Protein AF-0000000080614448 (afdb_homodimer)

Radius of gyration: 22.52 Å; Cα contacts (8 Å, |Δi|>4): 735; chains: 2; bounding box: 39×68×47 Å

pLDDT: mean 95.64, std 5.63, range [61.31, 98.88]

Nearest PDB structures (foldseek):
  5fa9-assembly1_A  TM=9.321E-01  e=2.909E-17  Treponema denticola ATCC 35405
  3hch-assembly1_A  TM=9.828E-01  e=5.503E-16  Neisseria meningitidis serogroup A
  3hch-assembly2_B  TM=9.865E-01  e=4.617E-15  Neisseria meningitidis serogroup A
  7e43-assembly2_A  TM=9.633E-01  e=3.377E-15  Helicobacter pylori 26695
  3e0o-assembly2_A  TM=9.496E-01  e=1.923E-15  Bacillus subtilis

Sequence (304 aa):
MTTKKFGMEDVGITKIGGDNNPKNISQSDWKKVLPNEVYRVARESGTESPHTGGFDDHFEKGRYVCLCCGSELFNSDAKFWAGCGWPAFSESVGKDANIIRIQDRSHGMNRTEVRCKTCDAHLGHVFNDGPKEKTGERYCINSVCMAFEKKDMTTKKFGMEDVGITKIGGDNNPKNISQSDWKKVLPNEVYRVARESGTESPHTGGFDDHFEKGRYVCLCCGSELFNSDAKFWAGCGWPAFSESVGKDANIIRIQDRSHGMNRTEVRCKTCDAHLGHVFNDGPKEKTGERYCINSVCMAFEKKD

Solvent-accessible surface area (backbone atoms only — not comparable to full-atom values): 16111 Å² total; per-residue (Å²): 127,67,41,72,73,39,35,73,87,60,26,24,45,81,70,47,82,78,86,68,51,52,76,72,58,47,69,70,58,48,55,74,56,35,57,69,68,36,34,43,23,21,73,64,63,46,76,69,64,68,68,22,33,37,41,41,86,56,82,63,58,31,36,34,20,33,22,56,71,54,50,62,40,32,43,41,87,32,48,52,90,72,83,46,27,42,27,27,24,39,50,45,42,75,79,43,68,39,43,40,80,39,87,33,57,62,92,64,35,88,44,36,33,32,23,35,57,68,57,60,33,34,36,40,35,48,44,79,77,27,54,70,94,61,73,19,25,26,36,40,32,39,33,63,34,32,16,46,44,80,51,135,124,68,42,73,72,40,36,74,89,61,28,24,45,81,71,47,80,77,86,69,50,51,77,73,61,48,73,70,59,49,53,73,56,32,56,70,67,36,33,42,23,22,74,64,63,49,77,70,64,68,67,24,33,38,41,42,88,56,84,64,58,31,35,33,19,31,21,55,72,53,51,64,41,33,45,42,87,32,48,52,92,72,84,46,29,42,25,25,24,39,50,47,40,75,80,44,68,40,44,40,79,39,87,33,57,64,92,63,34,88,42,36,32,32,24,32,57,68,58,62,32,33,37,39,35,47,43,80,78,26,55,69,94,62,75,20,24,26,35,39,31,38,33,64,35,32,15,46,44,80,51,136

Secondary structure (DSSP, 8-state):
-PPP---GGG-GGGGS-S---GGG--HHHHHHHS-HHHIIIIIH---PPTT--TTTT---SEEEEETTT--EEEEGGGEE---SSS-EES--TTTTTSEEEEEE-GGG--EEEEEETTT--EEEEEES-S-TTTTS-EEEE-GGGEEEEE--/-PPP---GGG-GGGGS-S---GGG--HHHHHHHS-HHHIIIIIH---PPTT--TTTT---SEEEEETTT--EEEEGGGEE---SSS-EES--TTTTTSEEEEEE-GGG--EEEEEETTT--EEEEEES-S-TTTTS-EEEE-GGGEEEEE--

InterPro domains:
  IPR002579 Peptide methionine sulphoxide reductase MrsB domain [PF01641] (35-149)
  IPR002579 Peptide methionine sulphoxide reductase MrsB domain [PS51790] (27-151)
  IPR002579 Peptide methionine sulphoxide reductase MrsB domain [TIGR00357] (26-149)
  IPR011057 Mss4-like superfamily [SSF51316] (24-152)
  IPR028427 Peptide methionine sulfoxide reductase MsrB [PTHR10173] (22-151)

Foldseek 3Di:
DADDQAAPVQQQLVVQDDDSQLQPDDLVSSCVRADPVLSCCFVVVDADDFLRYPCLPPQAFFFKAFSHRGHTWAGSVQWDHPVRRFTKGNATPPRQPQKDWDFDCPPVDTFIWIAGNRNRTTFATKDQCDDPVGNSIIGGGGNSRIHTDHDD/DADDAAAPVQQQLVVQDDPSQLQPDDLVSSCVRADPVLSCCFVVVDADDFLRYPCLPPQAFFFKAFSHRGHTWAGSVQWDHPVRRFTKGNATPPRQPQKDWDFDCPPVDTFIWIAGNRNRTTFATKDQCDDPVGNSIIDGGGNSRIHTDHDD

Organism: Caenorhabditis remanei (NCBI:txid31234)

Structure (mmCIF, N/CA/C/O backbone):
data_AF-0000000080614448-model_v1
#
loop_
_entity.id
_entity.type
_entity.pdbx_description
1 polymer 'Peptide-methionine (R)-S-oxide reductase'
#
loop_
_atom_site.group_PDB
_atom_site.id
_atom_site.type_symbol
_atom_site.label_atom_id
_atom_site.label_alt_id
_atom_site.label_comp_id
_atom_site.label_asym_id
_atom_site.label_entity_id
_atom_site.label_seq_id
_atom_site.pdbx_PDB_ins_code
_atom_site.Cartn_x
_atom_site.Cartn_y
_atom_site.Cartn_z
_atom_site.occupancy
_atom_site.B_iso_or_equiv
_atom_site.auth_seq_id
_atom_site.auth_comp_id
_atom_site.auth_asym_id
_atom_site.auth_atom_id
_atom_site.pdbx_PDB_model_num
ATOM 1 N N . MET A 1 1 ? -5.668 -2.297 -20.734 1 61.31 1 MET A N 1
ATOM 2 C CA . MET A 1 1 ? -5.488 -3.613 -21.344 1 61.31 1 MET A CA 1
ATOM 3 C C . MET A 1 1 ? -5.289 -4.684 -20.281 1 61.31 1 MET A C 1
ATOM 5 O O . MET A 1 1 ? -4.551 -4.477 -19.312 1 61.31 1 MET A O 1
ATOM 9 N N . THR A 1 2 ? -6.098 -5.773 -20.297 1 83.12 2 THR A N 1
ATOM 10 C CA . THR A 1 2 ? -6.059 -6.895 -19.375 1 83.12 2 THR A CA 1
ATOM 11 C C . THR A 1 2 ? -4.801 -7.73 -19.578 1 83.12 2 THR A C 1
ATOM 13 O O . THR A 1 2 ? -4.363 -7.926 -20.719 1 83.12 2 THR A O 1
ATOM 16 N N . THR A 1 3 ? -4.148 -8.078 -18.516 1 88.94 3 THR A N 1
ATOM 17 C CA . THR A 1 3 ? -2.941 -8.883 -18.609 1 88.94 3 THR A CA 1
ATOM 18 C C . THR A 1 3 ? -3.275 -10.305 -19.062 1 88.94 3 THR A C 1
ATOM 20 O O . THR A 1 3 ? -4.434 -10.727 -18.984 1 88.94 3 THR A O 1
ATOM 23 N N . LYS A 1 4 ? -2.303 -11.031 -19.5 1 89.75 4 LYS A N 1
ATOM 24 C CA . LYS A 1 4 ? -2.428 -12.391 -20.016 1 89.75 4 LYS A CA 1
ATOM 25 C C . LYS A 1 4 ? -2.91 -13.344 -18.922 1 89.75 4 LYS A C 1
ATOM 27 O O . LYS A 1 4 ? -2.477 -13.25 -17.781 1 89.75 4 LYS A O 1
ATOM 32 N N . LYS A 1 5 ? -3.84 -14.211 -19.312 1 96.94 5 LYS A N 1
ATOM 33 C CA . LYS A 1 5 ? -4.184 -15.359 -18.484 1 96.94 5 LYS A CA 1
ATOM 34 C C . LYS A 1 5 ? -3.217 -16.516 -18.734 1 96.94 5 LYS A C 1
ATOM 36 O O . LYS A 1 5 ? -3.361 -17.266 -19.703 1 96.94 5 LYS A O 1
ATOM 41 N N . PHE A 1 6 ? -2.295 -16.656 -17.875 1 98.12 6 PHE A N 1
ATOM 42 C CA . PHE A 1 6 ? -1.248 -17.656 -18.047 1 98.12 6 PHE A CA 1
ATOM 43 C C . PHE A 1 6 ? -1.789 -19.062 -17.812 1 98.12 6 PHE A C 1
ATOM 45 O O . PHE A 1 6 ? -2.641 -19.266 -16.938 1 98.12 6 PHE A O 1
ATOM 52 N N . GLY A 1 7 ? -1.292 -19.969 -18.625 1 97.94 7 GLY A N 1
ATOM 53 C CA . GLY A 1 7 ? -1.569 -21.391 -18.438 1 97.94 7 GLY A CA 1
ATOM 54 C C . GLY A 1 7 ? -0.364 -22.172 -17.953 1 97.94 7 GLY A C 1
ATOM 55 O O . GLY A 1 7 ? 0.685 -21.594 -17.656 1 97.94 7 GLY A O 1
ATOM 56 N N . MET A 1 8 ? -0.578 -23.453 -17.906 1 97.56 8 MET A N 1
ATOM 57 C CA . MET A 1 8 ? 0.462 -24.328 -17.359 1 97.56 8 MET A CA 1
ATOM 58 C C . MET A 1 8 ? 1.73 -24.25 -18.203 1 97.56 8 MET A C 1
ATOM 60 O O . MET A 1 8 ? 2.838 -24.391 -17.688 1 97.56 8 MET A O 1
ATOM 64 N N . GLU A 1 9 ? 1.65 -23.953 -19.422 1 97.06 9 GLU A N 1
ATOM 65 C CA . GLU A 1 9 ? 2.785 -23.859 -20.344 1 97.06 9 GLU A CA 1
ATOM 66 C C . GLU A 1 9 ? 3.643 -22.641 -20.047 1 97.06 9 GLU A C 1
ATOM 68 O O . GLU A 1 9 ? 4.785 -22.547 -20.484 1 97.06 9 GLU A O 1
ATOM 73 N N . ASP A 1 10 ? 3.096 -21.703 -19.281 1 98 10 ASP A N 1
ATOM 74 C CA . ASP A 1 10 ? 3.783 -20.453 -18.984 1 98 10 ASP A CA 1
ATOM 75 C C . ASP A 1 10 ? 4.57 -20.547 -17.672 1 98 10 ASP A C 1
ATOM 77 O O . ASP A 1 10 ? 5.285 -19.609 -17.312 1 98 10 ASP A O 1
ATOM 81 N N . VAL A 1 11 ? 4.539 -21.641 -16.984 1 97.88 11 VAL A N 1
ATOM 82 C CA . VAL A 1 11 ? 5.223 -21.797 -15.703 1 97.88 11 VAL A CA 1
ATOM 83 C C . VAL A 1 11 ? 6.73 -21.656 -15.906 1 97.88 11 VAL A C 1
ATOM 85 O O . VAL A 1 11 ? 7.32 -22.391 -16.703 1 97.88 11 VAL A O 1
ATOM 88 N N . GLY A 1 12 ? 7.355 -20.812 -15.148 1 97.62 12 GLY A N 1
ATOM 89 C CA . GLY A 1 12 ? 8.711 -20.328 -15.406 1 97.62 12 GLY A CA 1
ATOM 90 C C . GLY A 1 12 ? 9.758 -21.406 -15.219 1 97.62 12 GLY A C 1
ATOM 91 O O . GLY A 1 12 ? 10.656 -21.562 -16.047 1 97.62 12 GLY A O 1
ATOM 92 N N . ILE A 1 13 ? 9.625 -22.188 -14.203 1 97.19 13 ILE A N 1
ATOM 93 C CA . ILE A 1 13 ? 10.68 -23.109 -13.82 1 97.19 13 ILE A CA 1
ATOM 94 C C . ILE A 1 13 ? 10.859 -24.172 -14.906 1 97.19 13 ILE A C 1
ATOM 96 O O . ILE A 1 13 ? 11.945 -24.734 -15.07 1 97.19 13 ILE A O 1
ATOM 100 N N . THR A 1 14 ? 9.805 -24.469 -15.648 1 95.19 14 THR A N 1
ATOM 101 C CA . THR A 1 14 ? 9.867 -25.469 -16.703 1 95.19 14 THR A CA 1
ATOM 102 C C . THR A 1 14 ? 10.742 -25 -17.859 1 95.19 14 THR A C 1
ATOM 104 O O . THR A 1 14 ? 11.148 -25.797 -18.703 1 95.19 14 THR A O 1
ATOM 107 N N . LYS A 1 15 ? 11.07 -23.766 -17.859 1 95.31 15 LYS A N 1
ATOM 108 C CA . LYS A 1 15 ? 11.859 -23.188 -18.938 1 95.31 15 LYS A CA 1
ATOM 109 C C . LYS A 1 15 ? 13.32 -23.031 -18.531 1 95.31 15 LYS A C 1
ATOM 111 O O . LYS A 1 15 ? 14.148 -22.578 -19.328 1 95.31 15 LYS A O 1
ATOM 116 N N . ILE A 1 16 ? 13.461 -23.328 -17.234 1 92.06 16 ILE A N 1
ATOM 117 C CA . ILE A 1 16 ? 14.828 -23.234 -16.734 1 92.06 16 ILE A CA 1
ATOM 118 C C . ILE A 1 16 ? 15.516 -24.594 -16.875 1 92.06 16 ILE A C 1
ATOM 120 O O . ILE A 1 16 ? 14.961 -25.625 -16.484 1 92.06 16 ILE A O 1
ATOM 124 N N . GLY A 1 17 ? 16.562 -24.828 -17.594 1 80.62 17 GLY A N 1
ATOM 125 C CA . GLY A 1 17 ? 17.312 -26.062 -17.781 1 80.62 17 GLY A CA 1
ATOM 126 C C . GLY A 1 17 ? 18.016 -26.516 -16.516 1 80.62 17 GLY A C 1
ATOM 127 O O . GLY A 1 17 ? 18.297 -25.719 -15.625 1 80.62 17 GLY A O 1
ATOM 128 N N . GLY A 1 18 ? 18.25 -27.812 -16.266 1 73.75 18 GLY A N 1
ATOM 129 C CA . GLY A 1 18 ? 19.016 -28.391 -15.172 1 73.75 18 GLY A CA 1
ATOM 130 C C . GLY A 1 18 ? 18.172 -28.75 -13.969 1 73.75 18 GLY A C 1
ATOM 131 O O . GLY A 1 18 ? 17 -29.094 -14.109 1 73.75 18 GLY A O 1
ATOM 132 N N . ASP A 1 19 ? 18.938 -28.688 -12.711 1 65.56 19 ASP A N 1
ATOM 133 C CA . ASP A 1 19 ? 18.25 -28.938 -11.445 1 65.56 19 ASP A CA 1
ATOM 134 C C . ASP A 1 19 ? 17.25 -27.828 -11.125 1 65.56 19 ASP A C 1
ATOM 136 O O . ASP A 1 19 ? 17.625 -26.656 -11.047 1 65.56 19 ASP A O 1
ATOM 140 N N . ASN A 1 20 ? 16.031 -28.172 -11.172 1 80.69 20 ASN A N 1
ATOM 141 C CA . ASN A 1 20 ? 14.93 -27.203 -11.102 1 80.69 20 ASN A CA 1
ATOM 142 C C . ASN A 1 20 ? 14.367 -27.078 -9.688 1 80.69 20 ASN A C 1
ATOM 144 O O . ASN A 1 20 ? 13.156 -27.062 -9.5 1 80.69 20 ASN A O 1
ATOM 148 N N . ASN A 1 21 ? 15.289 -27.172 -8.742 1 90.75 21 ASN A N 1
ATOM 149 C CA . ASN A 1 21 ? 14.828 -26.844 -7.395 1 90.75 21 ASN A CA 1
ATOM 150 C C . ASN A 1 21 ? 14.555 -25.344 -7.254 1 90.75 21 ASN A C 1
ATOM 152 O O . ASN A 1 21 ? 15.477 -24.531 -7.305 1 90.75 21 ASN A O 1
ATOM 156 N N . PRO A 1 22 ? 13.328 -25.031 -7.082 1 93.69 22 PRO A N 1
ATOM 157 C CA . PRO A 1 22 ? 12.961 -23.625 -7.066 1 93.69 22 PRO A CA 1
ATOM 158 C C . PRO A 1 22 ? 13.766 -22.812 -6.043 1 93.69 22 PRO A C 1
ATOM 160 O O . PRO A 1 22 ? 14.031 -21.625 -6.258 1 93.69 22 PRO A O 1
ATOM 163 N N . LYS A 1 23 ? 14.203 -23.375 -4.988 1 89.75 23 LYS A N 1
ATOM 164 C CA . LYS A 1 23 ? 14.93 -22.688 -3.922 1 89.75 23 LYS A CA 1
ATOM 165 C C . LYS A 1 23 ? 16.328 -22.297 -4.379 1 89.75 23 LYS A C 1
ATOM 167 O O . LYS A 1 23 ? 16.969 -21.438 -3.773 1 89.75 23 LYS A O 1
ATOM 172 N N . ASN A 1 24 ? 16.781 -22.953 -5.449 1 91.94 24 ASN A N 1
ATOM 173 C CA . ASN A 1 24 ? 18.156 -22.734 -5.887 1 91.94 24 ASN A CA 1
ATOM 174 C C . ASN A 1 24 ? 18.219 -21.875 -7.145 1 91.94 24 ASN A C 1
ATOM 176 O O . ASN A 1 24 ? 19.297 -21.578 -7.648 1 91.94 24 ASN A O 1
ATOM 180 N N . ILE A 1 25 ? 17.109 -21.562 -7.66 1 95.75 25 ILE A N 1
ATOM 181 C CA . ILE A 1 25 ? 17.094 -20.766 -8.883 1 95.75 25 ILE A CA 1
ATOM 182 C C . ILE A 1 25 ? 17.469 -19.312 -8.562 1 95.75 25 ILE A C 1
ATOM 184 O O . ILE A 1 25 ? 16.906 -18.719 -7.641 1 95.75 25 ILE A O 1
ATOM 188 N N . SER A 1 26 ? 18.438 -18.781 -9.289 1 94.69 26 SER A N 1
ATOM 189 C CA . SER A 1 26 ? 18.875 -17.422 -9.047 1 94.69 26 SER A CA 1
ATOM 190 C C . SER A 1 26 ? 17.875 -16.406 -9.594 1 94.69 26 SER A C 1
ATOM 192 O O . SER A 1 26 ? 17.109 -16.719 -10.508 1 94.69 26 SER A O 1
ATOM 194 N N . GLN A 1 27 ? 17.922 -15.164 -9.055 1 96.31 27 GLN A N 1
ATOM 195 C CA . GLN A 1 27 ? 17.078 -14.094 -9.57 1 96.31 27 GLN A CA 1
ATOM 196 C C . GLN A 1 27 ? 17.359 -13.828 -11.047 1 96.31 27 GLN A C 1
ATOM 198 O O . GLN A 1 27 ? 16.438 -13.531 -11.82 1 96.31 27 GLN A O 1
ATOM 203 N N . SER A 1 28 ? 18.625 -13.984 -11.383 1 95.88 28 SER A N 1
ATOM 204 C CA . SER A 1 28 ? 19.016 -13.789 -12.781 1 95.88 28 SER A CA 1
ATOM 205 C C . SER A 1 28 ? 18.344 -14.82 -13.68 1 95.88 28 SER A C 1
ATOM 207 O O . SER A 1 28 ? 17.906 -14.5 -14.797 1 95.88 28 SER A O 1
ATOM 209 N N . ASP A 1 29 ? 18.234 -16.047 -13.266 1 96.12 29 ASP A N 1
ATOM 210 C CA . ASP A 1 29 ? 17.609 -17.094 -14.055 1 96.12 29 ASP A CA 1
ATOM 211 C C . ASP A 1 29 ? 16.094 -16.875 -14.148 1 96.12 29 ASP A C 1
ATOM 213 O O . ASP A 1 29 ? 15.5 -17.062 -15.211 1 96.12 29 ASP A O 1
ATOM 217 N N . TRP A 1 30 ? 15.484 -16.453 -13.055 1 97.31 30 TRP A N 1
ATOM 218 C CA . TRP A 1 30 ? 14.062 -16.109 -13.094 1 97.31 30 TRP A CA 1
ATOM 219 C C . TRP A 1 30 ? 13.805 -14.984 -14.102 1 97.31 30 TRP A C 1
ATOM 221 O O . TRP A 1 30 ? 12.836 -15.047 -14.867 1 97.31 30 TRP A O 1
ATOM 231 N N . LYS A 1 31 ? 14.656 -14.008 -14.078 1 97.44 31 LYS A N 1
ATOM 232 C CA . LYS A 1 31 ? 14.492 -12.844 -14.953 1 97.44 31 LYS A CA 1
ATOM 233 C C . LYS A 1 31 ? 14.531 -13.25 -16.422 1 97.44 31 LYS A C 1
ATOM 235 O O . LYS A 1 31 ? 13.852 -12.648 -17.25 1 97.44 31 LYS A O 1
ATOM 240 N N . LYS A 1 32 ? 15.234 -14.32 -16.781 1 96.44 32 LYS A N 1
ATOM 241 C CA . LYS A 1 32 ? 15.383 -14.781 -18.156 1 96.44 32 LYS A CA 1
ATOM 242 C C . LYS A 1 32 ? 14.094 -15.445 -18.656 1 96.44 32 LYS A C 1
ATOM 244 O O . LYS A 1 32 ? 13.781 -15.398 -19.844 1 96.44 32 LYS A O 1
ATOM 249 N N . VAL A 1 33 ? 13.352 -16.016 -17.75 1 97.25 33 VAL A N 1
ATOM 250 C CA . VAL A 1 33 ? 12.297 -16.906 -18.234 1 97.25 33 VAL A CA 1
ATOM 251 C C . VAL A 1 33 ? 10.93 -16.297 -17.953 1 97.25 33 VAL A C 1
ATOM 253 O O . VAL A 1 33 ? 9.922 -16.703 -18.531 1 97.25 33 VAL A O 1
ATOM 256 N N . LEU A 1 34 ? 10.859 -15.336 -17.078 1 98 34 LEU A N 1
ATOM 257 C CA . LEU A 1 34 ? 9.586 -14.703 -16.734 1 98 34 LEU A CA 1
ATOM 258 C C . LEU A 1 34 ? 9.391 -13.43 -17.562 1 98 34 LEU A C 1
ATOM 260 O O . LEU A 1 34 ? 10.336 -12.68 -17.797 1 98 34 LEU A O 1
ATOM 264 N N . PRO A 1 35 ? 8.148 -13.203 -18.016 1 97.62 35 PRO A N 1
ATOM 265 C CA . PRO A 1 35 ? 7.895 -11.867 -18.562 1 97.62 35 PRO A CA 1
ATOM 266 C C . PRO A 1 35 ? 8.258 -10.75 -17.594 1 97.62 35 PRO A C 1
ATOM 268 O O . PRO A 1 35 ? 8.172 -10.938 -16.375 1 97.62 35 PRO A O 1
ATOM 271 N N . ASN A 1 36 ? 8.578 -9.578 -18.062 1 97.44 36 ASN A N 1
ATOM 272 C CA . ASN A 1 36 ? 9.07 -8.469 -17.25 1 97.44 36 ASN A CA 1
ATOM 273 C C . ASN A 1 36 ? 8.094 -8.117 -16.125 1 97.44 36 ASN A C 1
ATOM 275 O O . ASN A 1 36 ? 8.508 -7.934 -14.977 1 97.44 36 ASN A O 1
ATOM 279 N N . GLU A 1 37 ? 6.848 -8.062 -16.422 1 97.25 37 GLU A N 1
AT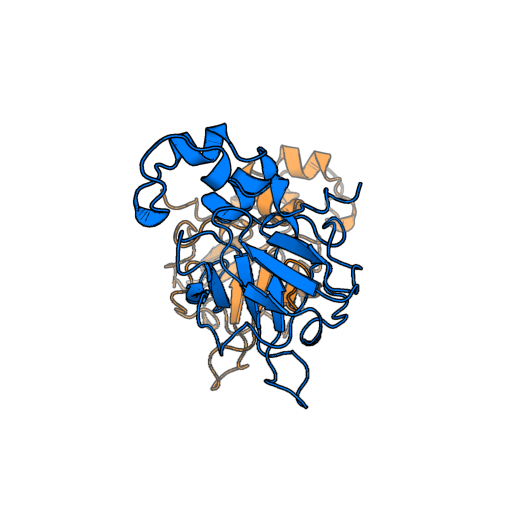OM 280 C CA . GLU A 1 37 ? 5.852 -7.691 -15.422 1 97.25 37 GLU A CA 1
ATOM 281 C C . GLU A 1 37 ? 5.742 -8.75 -14.328 1 97.25 37 GLU A C 1
ATOM 283 O O . GLU A 1 37 ? 5.594 -8.422 -13.148 1 97.25 37 GLU A O 1
ATOM 288 N N . VAL A 1 38 ? 5.809 -9.953 -14.758 1 98.25 38 VAL A N 1
ATOM 289 C CA . VAL A 1 38 ? 5.762 -11.055 -13.805 1 98.25 38 VAL A CA 1
ATOM 290 C C . VAL A 1 38 ? 6.969 -10.984 -12.875 1 98.25 38 VAL A C 1
ATOM 292 O O . VAL A 1 38 ? 6.828 -11.102 -11.656 1 98.25 38 VAL A O 1
ATOM 295 N N . TYR A 1 39 ? 8.164 -10.766 -13.516 1 98.62 39 TYR A N 1
ATOM 296 C CA . TYR A 1 39 ? 9.367 -10.656 -12.695 1 98.62 39 TYR A CA 1
ATOM 297 C C . TYR A 1 39 ? 9.242 -9.523 -11.688 1 98.62 39 TYR A C 1
ATOM 299 O O . TYR A 1 39 ? 9.531 -9.703 -10.5 1 98.62 39 TYR A O 1
ATOM 307 N N . ARG A 1 40 ? 8.781 -8.391 -12.055 1 98.25 40 ARG A N 1
ATOM 308 C CA . ARG A 1 40 ? 8.609 -7.234 -11.188 1 98.25 40 ARG A CA 1
ATOM 309 C C . ARG A 1 40 ? 7.676 -7.547 -10.023 1 98.25 40 ARG A C 1
ATOM 311 O O . ARG A 1 40 ? 7.969 -7.203 -8.875 1 98.25 40 ARG A O 1
ATOM 318 N N . VAL A 1 41 ? 6.637 -8.203 -10.289 1 98.25 41 VAL A N 1
ATOM 319 C CA . VAL A 1 41 ? 5.621 -8.438 -9.273 1 98.25 41 VAL A CA 1
ATOM 320 C C . VAL A 1 41 ? 6.023 -9.625 -8.398 1 98.25 41 VAL A C 1
ATOM 322 O O . VAL A 1 41 ? 6.152 -9.5 -7.184 1 98.25 41 VAL A O 1
ATOM 325 N N . ALA A 1 42 ? 6.363 -10.75 -8.938 1 98.75 42 ALA A N 1
ATOM 326 C CA . ALA A 1 42 ? 6.566 -12 -8.211 1 98.75 42 ALA A CA 1
ATOM 327 C C . ALA A 1 42 ? 7.93 -12.016 -7.523 1 98.75 42 ALA A C 1
ATOM 329 O O . ALA A 1 42 ? 8.086 -12.609 -6.453 1 98.75 42 ALA A O 1
ATOM 330 N N . ARG A 1 43 ? 8.922 -11.375 -8.18 1 98.56 43 ARG A N 1
ATOM 331 C CA . ARG A 1 43 ? 10.281 -11.531 -7.684 1 98.56 43 ARG A CA 1
ATOM 332 C C . ARG A 1 43 ? 10.758 -10.266 -6.973 1 98.56 43 ARG A C 1
ATOM 334 O O . ARG A 1 43 ? 11.656 -10.32 -6.129 1 98.56 43 ARG A O 1
ATOM 341 N N . GLU A 1 44 ? 10.094 -9.109 -7.273 1 97.5 44 GLU A N 1
ATOM 342 C CA . GLU A 1 44 ? 10.508 -7.852 -6.656 1 97.5 44 GLU A CA 1
ATOM 343 C C . GLU A 1 44 ? 9.398 -7.266 -5.789 1 97.5 44 GLU A C 1
ATOM 345 O O . GLU A 1 44 ? 9.477 -6.105 -5.375 1 97.5 44 GLU A O 1
ATOM 350 N N . SER A 1 45 ? 8.352 -8.023 -5.566 1 96.5 45 SER A N 1
ATOM 351 C CA . SER A 1 45 ? 7.262 -7.684 -4.656 1 96.5 45 SER A CA 1
ATOM 352 C C . SER A 1 45 ? 6.508 -6.449 -5.141 1 96.5 45 SER A C 1
ATOM 354 O O . SER A 1 45 ? 6.164 -5.574 -4.344 1 96.5 45 SER A O 1
ATOM 356 N N . GLY A 1 46 ? 6.305 -6.383 -6.449 1 95.12 46 GLY A N 1
ATOM 357 C CA . GLY A 1 46 ? 5.453 -5.355 -7.02 1 95.12 46 GLY A CA 1
ATOM 358 C C . GLY A 1 46 ? 3.973 -5.65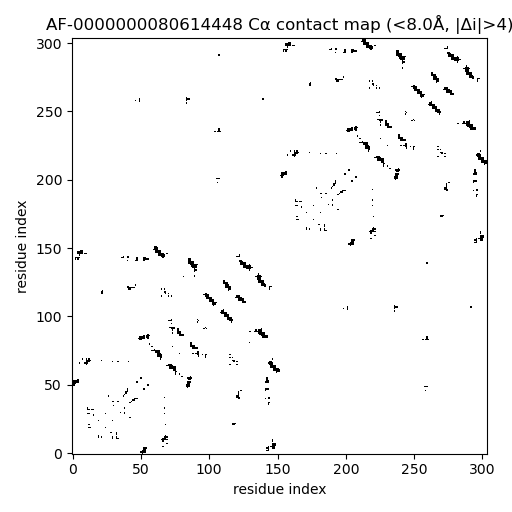6 -6.871 1 95.12 46 GLY A C 1
ATOM 359 O O . GLY A 1 46 ? 3.594 -6.605 -6.18 1 95.12 46 GLY A O 1
ATOM 360 N N . THR A 1 47 ? 3.178 -4.785 -7.352 1 94.88 47 THR A N 1
ATOM 361 C CA . THR A 1 47 ? 1.728 -4.93 -7.387 1 94.88 47 THR A CA 1
ATOM 362 C C . THR A 1 47 ? 1.19 -4.648 -8.789 1 94.88 47 THR A C 1
ATOM 364 O O . THR A 1 47 ? 1.533 -3.631 -9.398 1 94.88 47 THR A O 1
ATOM 367 N N . GLU A 1 48 ? 0.463 -5.621 -9.258 1 95.31 48 GLU A N 1
ATOM 368 C CA . GLU A 1 48 ? -0.263 -5.422 -10.508 1 95.31 48 GLU A CA 1
ATOM 369 C C . GLU A 1 48 ? -1.307 -4.316 -10.367 1 95.31 48 GLU A C 1
ATOM 371 O O . GLU A 1 48 ? -1.946 -4.188 -9.328 1 95.31 48 GLU A O 1
ATOM 376 N N . SER A 1 49 ? -1.477 -3.508 -11.539 1 93.19 49 SER A N 1
ATOM 377 C CA . SER A 1 49 ? -2.516 -2.486 -11.5 1 93.19 49 SER A CA 1
ATOM 378 C C . SER A 1 49 ? -3.895 -3.105 -11.297 1 93.19 49 SER A C 1
ATOM 380 O O . SER A 1 49 ? -4.211 -4.137 -11.891 1 93.19 49 SER A O 1
ATOM 382 N N . PRO A 1 50 ? -4.715 -2.406 -10.5 1 94.19 50 PRO A N 1
ATOM 383 C CA . PRO A 1 50 ? -6.055 -2.955 -10.266 1 94.19 50 PRO A CA 1
ATOM 384 C C . PRO A 1 50 ? -6.887 -3.035 -11.547 1 94.19 50 PRO A C 1
ATOM 386 O O . PRO A 1 50 ? -6.77 -2.174 -12.422 1 94.19 50 PRO A O 1
ATOM 389 N N . HIS A 1 51 ? -7.672 -4.133 -11.664 1 95.06 51 HIS A N 1
ATOM 390 C CA . HIS A 1 51 ? -8.672 -4.344 -12.711 1 95.06 51 HIS A CA 1
ATOM 391 C C . HIS A 1 51 ? -8.008 -4.652 -14.047 1 95.06 51 HIS A C 1
ATOM 393 O O . HIS A 1 51 ? -8.664 -4.637 -15.094 1 95.06 51 HIS A O 1
ATOM 399 N N . THR A 1 52 ? -6.652 -4.934 -13.992 1 95.38 52 THR A N 1
ATOM 400 C CA . THR A 1 52 ? -5.953 -5.227 -15.234 1 95.38 52 THR A CA 1
ATOM 401 C C . THR A 1 52 ? -5.59 -6.707 -15.32 1 95.38 52 THR A C 1
ATOM 403 O O . THR A 1 52 ? -5.23 -7.207 -16.391 1 95.38 52 THR A O 1
ATOM 406 N N . GLY A 1 53 ? -5.695 -7.375 -14.273 1 96.5 53 GLY A N 1
ATOM 407 C CA . GLY A 1 53 ? -5.27 -8.766 -14.219 1 96.5 53 GLY A CA 1
ATOM 408 C C . GLY A 1 53 ? -6.184 -9.695 -14.992 1 96.5 53 GLY A C 1
ATOM 409 O O . GLY A 1 53 ? -7.406 -9.547 -14.961 1 96.5 53 GLY A O 1
ATOM 410 N N . GLY A 1 54 ? -5.574 -10.617 -15.602 1 96.75 54 GLY A N 1
ATOM 411 C CA . GLY A 1 54 ? -6.32 -11.562 -16.422 1 96.75 54 GLY A CA 1
ATOM 412 C C . GLY A 1 54 ? -7.293 -12.406 -15.625 1 96.75 54 GLY A C 1
ATOM 413 O O . GLY A 1 54 ? -8.305 -12.867 -16.156 1 96.75 54 GLY A O 1
ATOM 414 N N . PHE A 1 55 ? -7.023 -12.602 -14.367 1 98.19 55 PHE A N 1
ATOM 415 C CA . PHE A 1 55 ? -7.855 -13.516 -13.586 1 98.19 55 PHE A CA 1
ATOM 416 C C . PHE A 1 55 ? -8.805 -12.742 -12.68 1 98.19 55 PHE A C 1
ATOM 418 O O . PHE A 1 55 ? -9.516 -13.328 -11.867 1 98.19 55 PHE A O 1
ATOM 425 N N . ASP A 1 56 ? -8.852 -11.43 -12.805 1 96.06 56 ASP A N 1
ATOM 426 C CA . ASP A 1 56 ? -9.742 -10.633 -11.969 1 96.06 56 ASP A CA 1
ATOM 427 C C . ASP A 1 56 ? -11.195 -11.055 -12.148 1 96.06 56 ASP A C 1
ATOM 429 O O . ASP A 1 56 ? -11.883 -11.367 -11.172 1 96.06 56 ASP A O 1
ATOM 433 N N . ASP A 1 57 ? -11.633 -11.211 -13.352 1 94.88 57 ASP A N 1
ATOM 434 C CA . ASP A 1 57 ? -13.008 -11.609 -13.656 1 94.88 57 ASP A CA 1
ATOM 435 C C . ASP A 1 57 ? -13.047 -13 -14.297 1 94.88 57 ASP A C 1
ATOM 437 O O . ASP A 1 57 ? -13.75 -13.211 -15.281 1 94.88 57 ASP A O 1
ATOM 441 N N . HIS A 1 58 ? -12.328 -13.883 -13.859 1 97.38 58 HIS A N 1
ATOM 442 C CA . HIS A 1 58 ? -12.227 -15.25 -14.344 1 97.38 58 HIS A CA 1
ATOM 443 C C . HIS A 1 58 ? -12.727 -16.25 -13.305 1 97.38 58 HIS A C 1
ATOM 445 O O . HIS A 1 58 ? -12.117 -16.406 -12.242 1 97.38 58 HIS A O 1
ATOM 451 N N . PHE A 1 59 ? -13.875 -17 -13.648 1 97.38 59 PHE A N 1
ATOM 452 C CA . PHE A 1 59 ? -14.477 -17.859 -12.641 1 97.38 59 PHE A CA 1
ATOM 453 C C . PHE A 1 59 ? -14.695 -19.266 -13.195 1 97.38 59 PHE A C 1
ATOM 455 O O . PHE A 1 59 ? -15.625 -19.969 -12.781 1 97.38 59 PHE A O 1
ATOM 462 N N . GLU A 1 60 ? -13.883 -19.656 -14.117 1 97.44 60 GLU A N 1
ATOM 463 C CA . GLU A 1 60 ? -13.93 -21.031 -14.617 1 97.44 60 GLU A CA 1
ATOM 464 C C . GLU A 1 60 ? -13.469 -22.016 -13.547 1 97.44 60 GLU A C 1
ATOM 466 O O . GLU A 1 60 ? -12.688 -21.672 -12.664 1 97.44 60 GLU A O 1
ATOM 471 N N . LYS A 1 61 ? -13.969 -23.25 -13.703 1 98.12 61 LYS A N 1
ATOM 472 C CA . LYS A 1 61 ? -13.594 -24.312 -12.773 1 98.12 61 LYS A CA 1
ATOM 473 C C . LYS A 1 61 ? -12.156 -24.781 -13.023 1 98.12 61 LYS A C 1
ATOM 475 O O . LYS A 1 61 ? -11.781 -25.062 -14.156 1 98.12 61 LYS A O 1
ATOM 480 N N . GLY A 1 62 ? -11.344 -24.766 -11.977 1 98.5 62 GLY A N 1
ATOM 481 C CA . GLY A 1 62 ? -9.961 -25.203 -12.094 1 98.5 62 GLY A CA 1
ATOM 482 C C . GLY A 1 62 ? -9.109 -24.828 -10.891 1 98.5 62 GLY A C 1
ATOM 483 O O . GLY A 1 62 ? -9.625 -24.703 -9.781 1 98.5 62 GLY A O 1
ATOM 484 N N . ARG A 1 63 ? -7.797 -24.844 -11.133 1 98.38 63 ARG A N 1
ATOM 485 C CA . ARG A 1 63 ? -6.832 -24.547 -10.078 1 98.38 63 ARG A CA 1
ATOM 486 C C . ARG A 1 63 ? -5.883 -23.438 -10.5 1 98.38 63 ARG A C 1
ATOM 488 O O . ARG A 1 63 ? -5.543 -23.312 -11.68 1 98.38 63 ARG A O 1
ATOM 495 N N . TYR A 1 64 ? -5.504 -22.656 -9.555 1 98.88 64 TYR A N 1
ATOM 496 C CA . TYR A 1 64 ? -4.469 -21.641 -9.742 1 98.88 64 TYR A CA 1
ATOM 497 C C . TYR A 1 64 ? -3.146 -22.094 -9.141 1 98.88 64 TYR A C 1
ATOM 499 O O . TYR A 1 64 ? -3.096 -22.516 -7.98 1 98.88 64 TYR A O 1
ATOM 507 N N . VAL A 1 65 ? -2.104 -22 -9.945 1 98.88 65 VAL A N 1
ATOM 508 C CA . VAL A 1 65 ? -0.788 -22.438 -9.492 1 98.88 65 VAL A CA 1
ATOM 509 C C . VAL A 1 65 ? 0.2 -21.281 -9.578 1 98.88 65 VAL A C 1
ATOM 511 O O . VAL A 1 65 ? -0.053 -20.297 -10.266 1 98.88 65 VAL A O 1
ATOM 514 N N . CYS A 1 66 ? 1.268 -21.375 -8.812 1 98.81 66 CYS A N 1
ATOM 515 C CA . CYS A 1 66 ? 2.33 -20.375 -8.875 1 98.81 66 CYS A CA 1
ATOM 516 C C . CYS A 1 66 ? 2.939 -20.312 -10.273 1 98.81 66 CYS A C 1
ATOM 518 O O . CYS A 1 66 ? 3.41 -21.328 -10.797 1 98.81 66 CYS A O 1
ATOM 520 N N . LEU A 1 67 ? 2.988 -19.141 -10.82 1 98.75 67 LEU A N 1
ATOM 521 C CA . LEU A 1 67 ? 3.498 -19.016 -12.18 1 98.75 67 LEU A CA 1
ATOM 522 C C . LEU A 1 67 ? 4.992 -19.312 -12.227 1 98.75 67 LEU A C 1
ATOM 524 O O . LEU A 1 67 ? 5.512 -19.734 -13.266 1 98.75 67 LEU A O 1
ATOM 528 N N . CYS A 1 68 ? 5.645 -19.125 -11.109 1 98.44 68 CYS A N 1
ATOM 529 C CA . CYS A 1 68 ? 7.086 -19.359 -11.086 1 98.44 68 CYS A CA 1
ATOM 530 C C . CYS A 1 68 ? 7.41 -20.844 -11.008 1 98.44 68 CYS A C 1
ATOM 532 O O . CYS A 1 68 ? 8.188 -21.344 -11.812 1 98.44 68 CYS A O 1
ATOM 534 N N . CYS A 1 69 ? 6.723 -21.594 -10.109 1 98.12 69 CYS A N 1
ATOM 535 C CA . CYS A 1 69 ? 7.238 -22.922 -9.844 1 98.12 69 CYS A CA 1
ATOM 536 C C . CYS A 1 69 ? 6.148 -23.969 -10.016 1 98.12 69 CYS A C 1
ATOM 538 O O . CYS A 1 69 ? 6.418 -25.172 -9.953 1 98.12 69 CYS A O 1
ATOM 540 N N . GLY A 1 70 ? 4.945 -23.578 -10.133 1 98.06 70 GLY A N 1
ATOM 541 C CA . GLY A 1 70 ? 3.889 -24.531 -10.453 1 98.06 70 GLY A CA 1
ATOM 542 C C . GLY A 1 70 ? 3.184 -25.062 -9.219 1 98.06 70 GLY A C 1
ATOM 543 O O . GLY A 1 70 ? 2.23 -25.844 -9.336 1 98.06 70 GLY A O 1
ATOM 544 N N . SER A 1 71 ? 3.494 -24.625 -8.047 1 98.44 71 SER A N 1
ATOM 545 C CA . SER A 1 71 ? 2.838 -25.094 -6.828 1 98.44 71 SER A CA 1
ATOM 546 C C . SER A 1 71 ? 1.365 -24.703 -6.809 1 98.44 71 SER A C 1
ATOM 548 O O . SER A 1 71 ? 1.012 -23.578 -7.188 1 98.44 71 SER A O 1
ATOM 550 N N . GLU A 1 72 ? 0.517 -25.594 -6.277 1 98.69 72 GLU A N 1
ATOM 551 C CA . GLU A 1 72 ? -0.906 -25.297 -6.16 1 98.69 72 GLU A CA 1
ATOM 552 C C . GLU A 1 72 ? -1.158 -24.234 -5.082 1 98.69 72 GLU A C 1
ATOM 554 O O . GLU A 1 72 ? -0.678 -24.375 -3.955 1 98.69 72 GLU A O 1
ATOM 559 N N . LEU A 1 73 ? -1.916 -23.234 -5.484 1 98.88 73 LEU A N 1
ATOM 560 C CA . LEU A 1 73 ? -2.139 -22.141 -4.547 1 98.88 73 LEU A CA 1
ATOM 561 C C . LEU A 1 73 ? -3.607 -22.047 -4.145 1 98.88 73 LEU A C 1
ATOM 563 O O . LEU A 1 73 ? -3.93 -22.031 -2.955 1 98.88 73 LEU A O 1
ATOM 567 N N . PHE A 1 74 ? -4.477 -22.016 -5.168 1 98.81 74 PHE A N 1
ATOM 568 C CA . PHE A 1 74 ? -5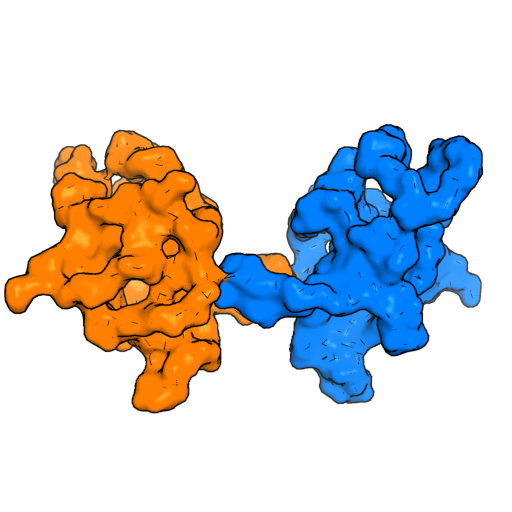.898 -21.812 -4.914 1 98.81 74 PHE A CA 1
ATOM 569 C C . PHE A 1 74 ? -6.742 -22.719 -5.812 1 98.81 74 PHE A C 1
ATOM 571 O O . PHE A 1 74 ? -6.305 -23.094 -6.902 1 98.81 74 PHE A O 1
ATOM 578 N N . ASN A 1 75 ? -7.887 -23.016 -5.32 1 98.56 75 ASN A N 1
ATOM 579 C CA . ASN A 1 75 ? -8.938 -23.641 -6.109 1 98.56 75 ASN A CA 1
ATOM 580 C C . ASN A 1 75 ? -10 -22.641 -6.531 1 98.56 75 ASN A C 1
ATOM 582 O O . ASN A 1 75 ? -10.352 -21.734 -5.766 1 98.56 75 ASN A O 1
ATOM 586 N N . SER A 1 76 ? -10.609 -22.844 -7.746 1 98.38 76 SER A N 1
ATOM 587 C CA . SER A 1 76 ? -11.625 -21.938 -8.258 1 98.38 76 SER A CA 1
ATOM 588 C C . SER A 1 76 ? -12.828 -21.859 -7.316 1 98.38 76 SER A C 1
ATOM 590 O O . SER A 1 76 ? -13.508 -20.828 -7.258 1 98.38 76 SER A O 1
ATOM 592 N N . ASP A 1 77 ? -13.047 -22.844 -6.512 1 97.69 77 ASP A N 1
ATOM 593 C CA . ASP A 1 77 ? -14.164 -22.859 -5.578 1 97.69 77 ASP A CA 1
ATOM 594 C C . ASP A 1 77 ? -13.984 -21.812 -4.48 1 97.69 77 ASP A C 1
ATOM 596 O O . ASP A 1 77 ? -14.961 -21.406 -3.84 1 97.69 77 ASP A O 1
ATOM 600 N N . ALA A 1 78 ? -12.773 -21.438 -4.254 1 98.38 78 ALA A N 1
ATOM 601 C CA . ALA A 1 78 ? -12.477 -20.484 -3.195 1 98.38 78 ALA A CA 1
ATOM 602 C C . ALA A 1 78 ? -12.547 -19.047 -3.721 1 98.38 78 ALA A C 1
ATOM 604 O O . ALA A 1 78 ? -12.508 -18.094 -2.941 1 98.38 78 ALA A O 1
ATOM 605 N N . LYS A 1 79 ? -12.617 -18.875 -5.051 1 98.56 79 LYS A N 1
ATOM 606 C CA . LYS A 1 79 ? -12.602 -17.547 -5.641 1 98.56 79 LYS A CA 1
ATOM 607 C C . LYS A 1 79 ? -13.961 -16.859 -5.504 1 98.56 79 LYS A C 1
ATOM 609 O O . LYS A 1 79 ? -15 -17.5 -5.656 1 98.56 79 LYS A O 1
ATOM 614 N N . PHE A 1 80 ? -13.969 -15.641 -5.211 1 98.06 80 PHE A N 1
ATOM 615 C CA . PHE A 1 80 ? -15.188 -14.844 -5.141 1 98.06 80 PHE A CA 1
ATOM 616 C C . PHE A 1 80 ? -14.938 -13.43 -5.648 1 98.06 80 PHE A C 1
ATOM 618 O O . PHE A 1 80 ? -13.789 -13.008 -5.797 1 98.06 80 PHE A O 1
ATOM 625 N N . TRP A 1 81 ? -16 -12.773 -5.996 1 96.38 81 TRP A N 1
ATOM 626 C CA . TRP A 1 81 ? -15.891 -11.398 -6.473 1 96.38 81 TRP A CA 1
ATOM 627 C C . TRP A 1 81 ? -15.805 -10.422 -5.305 1 96.38 81 TRP A C 1
ATOM 629 O O . TRP A 1 81 ? -16.781 -10.219 -4.586 1 96.38 81 TRP A O 1
ATOM 639 N N . ALA A 1 82 ? -14.664 -9.844 -5.148 1 94.25 82 ALA A N 1
ATOM 640 C CA . ALA A 1 82 ? -14.477 -8.875 -4.07 1 94.25 82 ALA A CA 1
ATOM 641 C C . ALA A 1 82 ? -14.609 -7.445 -4.582 1 94.25 82 ALA A C 1
ATOM 643 O O . ALA A 1 82 ? -14.773 -6.512 -3.797 1 94.25 82 ALA A O 1
ATOM 644 N N . GLY A 1 83 ? -14.453 -7.262 -5.887 1 92.31 83 GLY A N 1
ATOM 645 C CA . GLY A 1 83 ? -14.562 -5.938 -6.48 1 92.31 83 GLY A CA 1
ATOM 646 C C . GLY A 1 83 ? -13.367 -5.051 -6.18 1 92.31 83 GLY A C 1
ATOM 647 O O . GLY A 1 83 ? -13.43 -3.836 -6.379 1 92.31 83 GLY A O 1
ATOM 648 N N . CYS A 1 84 ? -12.266 -5.629 -5.738 1 92.5 84 CYS A N 1
ATOM 649 C CA . CYS A 1 84 ? -11.117 -4.852 -5.293 1 92.5 84 CYS A CA 1
ATOM 650 C C . CYS A 1 84 ? -10.117 -4.652 -6.43 1 92.5 84 CYS A C 1
ATOM 652 O O . CYS A 1 84 ? -9.125 -3.938 -6.273 1 92.5 84 CYS A O 1
ATOM 654 N N . GLY A 1 85 ? -10.359 -5.324 -7.559 1 94.75 85 GLY A N 1
ATOM 655 C CA . GLY A 1 85 ? -9.508 -5.09 -8.711 1 94.75 85 GLY A CA 1
ATOM 656 C C . GLY A 1 85 ? -8.484 -6.188 -8.938 1 94.75 85 GLY A C 1
ATOM 657 O O . GLY A 1 85 ? -7.789 -6.199 -9.953 1 94.75 85 GLY A O 1
ATOM 658 N N . TRP A 1 86 ? -8.406 -7.109 -7.98 1 97.5 86 TRP A N 1
ATOM 659 C CA . TRP A 1 86 ? -7.551 -8.281 -8.07 1 97.5 86 TRP A CA 1
ATOM 660 C C . TRP A 1 86 ? -8.328 -9.555 -7.742 1 97.5 86 TRP A C 1
ATOM 662 O O . TRP A 1 86 ? -9.375 -9.5 -7.09 1 97.5 86 TRP A O 1
ATOM 672 N N . PRO A 1 87 ? -7.84 -10.727 -8.273 1 98.12 87 PRO A N 1
ATOM 673 C CA . PRO A 1 87 ? -8.508 -11.961 -7.832 1 98.12 87 PRO A CA 1
ATOM 674 C C . PRO A 1 87 ? -8.484 -12.133 -6.316 1 98.12 87 PRO A C 1
ATOM 676 O O . PRO A 1 87 ? -7.473 -11.836 -5.672 1 98.12 87 PRO A O 1
ATOM 679 N N . ALA A 1 88 ? -9.625 -12.602 -5.855 1 98.5 88 ALA A N 1
ATOM 680 C CA . ALA A 1 88 ? -9.789 -12.797 -4.418 1 98.5 88 ALA A CA 1
ATOM 681 C C . ALA A 1 88 ? -10.211 -14.234 -4.105 1 98.5 88 ALA A C 1
ATOM 683 O O . ALA A 1 88 ? -11.039 -14.812 -4.812 1 98.5 88 ALA A O 1
ATOM 684 N N . PHE A 1 89 ? -9.555 -14.773 -3.141 1 98.81 89 PHE A N 1
ATOM 685 C CA . PHE A 1 89 ? -9.859 -16.141 -2.705 1 98.81 89 PHE A CA 1
ATOM 686 C C . PHE A 1 89 ? -10.141 -16.172 -1.207 1 98.81 89 PHE A C 1
ATOM 688 O O . PHE A 1 89 ? -9.477 -15.484 -0.429 1 98.81 89 PHE A O 1
ATOM 695 N N . SER A 1 90 ? -11.047 -17 -0.788 1 98.75 90 SER A N 1
ATOM 696 C CA . SER A 1 90 ? -11.438 -17.078 0.616 1 98.75 90 SER A CA 1
ATOM 697 C C . SER A 1 90 ? -10.5 -18 1.395 1 98.75 90 SER A C 1
ATOM 699 O O . SER A 1 90 ? -10.508 -18 2.627 1 98.75 90 SER A O 1
ATOM 701 N N . GLU A 1 91 ? -9.773 -18.797 0.696 1 98.56 91 GLU A N 1
ATOM 702 C CA . GLU A 1 91 ? -8.812 -19.703 1.312 1 98.56 91 GLU A CA 1
ATOM 703 C C . GLU A 1 91 ? -7.809 -20.234 0.287 1 98.56 91 GLU A C 1
ATOM 705 O O . GLU A 1 91 ? -8.086 -20.234 -0.914 1 98.56 91 GLU A O 1
ATOM 710 N N . SER A 1 92 ? -6.668 -20.594 0.802 1 98.75 92 SER A N 1
ATOM 711 C CA . SER A 1 92 ? -5.668 -21.234 -0.038 1 98.75 92 SER A CA 1
ATOM 712 C C . SER A 1 92 ? -5.75 -22.75 0.078 1 98.75 92 SER A C 1
ATOM 714 O O . SER A 1 92 ? -6.398 -23.281 0.986 1 98.75 92 SER A O 1
ATOM 716 N N . VAL A 1 93 ? -5.168 -23.422 -0.831 1 98.38 93 VAL A N 1
ATOM 717 C CA . VAL A 1 93 ? -5.172 -24.891 -0.83 1 98.38 93 VAL A CA 1
ATOM 718 C C . VAL A 1 93 ? -4.484 -25.406 0.43 1 98.38 93 VAL A C 1
ATOM 720 O O . VAL A 1 93 ? -3.4 -24.938 0.791 1 98.38 93 VAL A O 1
ATOM 723 N N . GLY A 1 94 ? -5.18 -26.297 1.12 1 97.62 94 GLY A N 1
ATOM 724 C CA . GLY A 1 94 ? -4.582 -27 2.248 1 97.62 94 GLY A CA 1
ATOM 725 C C . GLY A 1 94 ? -4.254 -26.078 3.41 1 97.62 94 GLY A C 1
ATOM 726 O O . GLY A 1 94 ? -3.291 -26.328 4.141 1 97.62 94 GLY A O 1
ATOM 727 N N . LYS A 1 95 ? -5.031 -25.031 3.562 1 96.56 95 LYS A N 1
ATOM 728 C CA . LYS A 1 95 ? -4.77 -24.094 4.664 1 96.56 95 LYS A CA 1
ATOM 729 C C . LYS A 1 95 ? -3.307 -23.656 4.676 1 96.56 95 LYS A C 1
ATOM 731 O O . LYS A 1 95 ? -2.602 -23.859 5.668 1 96.56 95 LYS A O 1
ATOM 736 N N . ASP A 1 96 ? -2.902 -23.109 3.58 1 98.5 96 ASP A N 1
ATOM 737 C CA . ASP A 1 96 ? -1.574 -22.531 3.375 1 98.5 96 ASP A CA 1
ATOM 738 C C . ASP A 1 96 ? -0.518 -23.625 3.262 1 98.5 96 ASP A C 1
ATOM 740 O O . ASP A 1 96 ? 0.596 -23.484 3.768 1 98.5 96 ASP A O 1
ATOM 744 N N . ALA A 1 97 ? -0.881 -24.734 2.607 1 98.62 97 ALA A N 1
ATOM 745 C CA . ALA A 1 97 ? 0.072 -25.812 2.383 1 98.62 97 ALA A CA 1
ATOM 746 C C . ALA A 1 97 ? 1.262 -25.328 1.556 1 98.62 97 ALA A C 1
ATOM 748 O O . ALA A 1 97 ? 2.393 -25.766 1.773 1 98.62 97 ALA A O 1
ATOM 749 N N . ASN A 1 98 ? 1.005 -24.375 0.652 1 98.69 98 ASN A N 1
ATOM 750 C CA . ASN A 1 98 ? 2.051 -23.938 -0.262 1 98.69 98 ASN A CA 1
ATOM 751 C C . ASN A 1 98 ? 2.236 -22.422 -0.203 1 98.69 98 ASN A C 1
ATOM 753 O O . ASN A 1 98 ? 2.775 -21.812 -1.134 1 98.69 98 ASN A O 1
ATOM 757 N N . ILE A 1 99 ? 1.746 -21.812 0.869 1 98.81 99 ILE A N 1
ATOM 758 C CA . ILE A 1 99 ? 1.842 -20.359 1.051 1 98.81 99 ILE A CA 1
ATOM 759 C C . ILE A 1 99 ? 2.455 -20.062 2.414 1 98.81 99 ILE A C 1
ATOM 761 O O . ILE A 1 99 ? 2.154 -20.734 3.404 1 98.81 99 ILE A O 1
ATOM 765 N N . ILE A 1 100 ? 3.367 -19.094 2.432 1 98.56 100 ILE A N 1
ATOM 766 C CA . ILE A 1 100 ? 3.854 -18.562 3.701 1 98.56 100 ILE A CA 1
ATOM 767 C C . ILE A 1 100 ? 3.322 -17.141 3.906 1 98.56 100 ILE A C 1
ATOM 769 O O . ILE A 1 100 ? 3.172 -16.391 2.947 1 98.56 100 ILE A O 1
ATOM 773 N N . ARG A 1 101 ? 2.982 -16.844 5.137 1 98.56 101 ARG A N 1
ATOM 774 C CA . ARG A 1 101 ? 2.533 -15.523 5.555 1 98.56 101 ARG A CA 1
ATOM 775 C C . ARG A 1 101 ? 3.672 -14.742 6.195 1 98.56 101 ARG A C 1
ATOM 777 O O . ARG A 1 101 ? 4.387 -15.258 7.055 1 98.56 101 ARG A O 1
ATOM 784 N N . ILE A 1 102 ? 3.857 -13.555 5.742 1 98 102 ILE A N 1
ATOM 785 C CA . ILE A 1 102 ? 4.918 -12.688 6.246 1 98 102 ILE A CA 1
ATOM 786 C C . ILE A 1 102 ? 4.328 -11.352 6.688 1 98 102 ILE A C 1
ATOM 788 O O . ILE A 1 102 ? 3.51 -10.766 5.977 1 98 102 ILE A O 1
ATOM 792 N N . GLN A 1 103 ? 4.758 -10.906 7.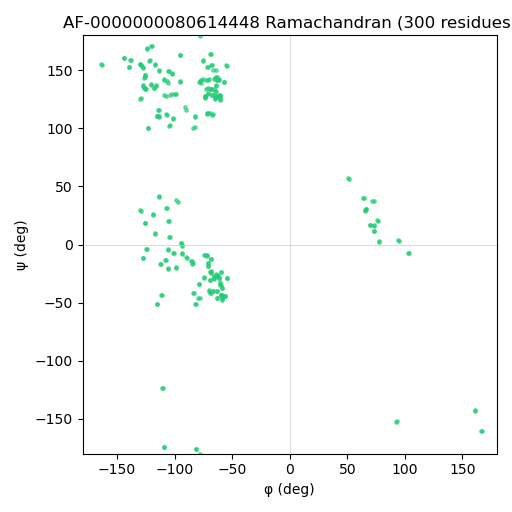863 1 96.12 103 GLN A N 1
ATOM 793 C CA . GLN A 1 103 ? 4.324 -9.578 8.297 1 96.12 103 GLN A CA 1
ATOM 794 C C . GLN A 1 103 ? 4.871 -8.492 7.383 1 96.12 103 GLN A C 1
ATOM 796 O O . GLN A 1 103 ? 6.059 -8.484 7.055 1 96.12 103 GLN A O 1
ATOM 801 N N . ASP A 1 104 ? 3.967 -7.684 6.871 1 94.75 104 ASP A N 1
ATOM 802 C CA . ASP A 1 104 ? 4.309 -6.527 6.047 1 94.75 104 ASP A CA 1
ATOM 803 C C . ASP A 1 104 ? 3.951 -5.223 6.754 1 94.75 104 ASP A C 1
ATOM 805 O O . ASP A 1 104 ? 2.773 -4.879 6.879 1 94.75 104 ASP A O 1
ATOM 809 N N . ARG A 1 105 ? 4.93 -4.461 7.184 1 88.5 105 ARG A N 1
ATOM 810 C CA . ARG A 1 105 ? 4.707 -3.225 7.926 1 88.5 105 ARG A CA 1
ATOM 811 C C . ARG A 1 105 ? 4.961 -2.002 7.051 1 88.5 105 ARG A C 1
ATOM 813 O O . ARG A 1 105 ? 5.219 -0.91 7.562 1 88.5 105 ARG A O 1
ATOM 820 N N . SER A 1 106 ? 4.898 -2.32 5.719 1 87.5 106 SER A N 1
ATOM 821 C CA . SER A 1 106 ? 5.16 -1.217 4.805 1 87.5 106 SER A CA 1
ATOM 822 C C . SER A 1 106 ? 4.012 -0.212 4.801 1 87.5 106 SER A C 1
ATOM 824 O O . SER A 1 106 ? 2.883 -0.552 5.164 1 87.5 106 SER A O 1
ATOM 826 N N . HIS A 1 107 ? 4.305 1.044 4.496 1 85.56 107 HIS A N 1
ATOM 827 C CA . HIS A 1 107 ? 3.332 2.113 4.297 1 85.56 107 HIS A CA 1
ATOM 828 C C . HIS A 1 107 ? 2.584 2.424 5.59 1 85.56 107 HIS A C 1
ATOM 830 O O . HIS A 1 107 ? 1.396 2.752 5.559 1 85.56 107 HIS A O 1
ATOM 836 N N . GLY A 1 108 ? 3.355 2.164 6.746 1 85.88 108 GLY A N 1
ATOM 837 C CA . GLY A 1 108 ? 2.762 2.49 8.031 1 85.88 108 GLY A CA 1
ATOM 838 C C . GLY A 1 108 ? 1.605 1.583 8.406 1 85.88 108 GLY A C 1
ATOM 839 O O . GLY A 1 108 ? 0.787 1.931 9.258 1 85.88 108 GLY A O 1
ATOM 840 N N . MET A 1 109 ? 1.55 0.492 7.727 1 88.94 109 MET A N 1
ATOM 841 C CA . MET A 1 109 ? 0.461 -0.456 7.945 1 88.94 109 MET A CA 1
ATOM 842 C C . MET A 1 109 ? 0.995 -1.791 8.453 1 88.94 109 MET A C 1
ATOM 844 O O . MET A 1 109 ? 2.195 -2.059 8.367 1 88.94 109 MET A O 1
ATOM 848 N N . ASN A 1 110 ? 0.105 -2.434 9.125 1 89.25 110 ASN A N 1
ATOM 849 C CA . ASN A 1 110 ? 0.351 -3.836 9.445 1 89.25 110 ASN A CA 1
ATOM 850 C C . ASN A 1 110 ? -0.473 -4.766 8.562 1 89.25 110 ASN A C 1
ATOM 852 O O . ASN A 1 110 ? -1.682 -4.906 8.75 1 89.25 110 ASN A O 1
ATOM 856 N N . ARG A 1 111 ? 0.215 -5.324 7.586 1 93.69 111 ARG A N 1
ATOM 857 C CA . ARG A 1 111 ? -0.453 -6.234 6.664 1 93.69 111 ARG A CA 1
ATOM 858 C C . ARG A 1 111 ? 0.243 -7.59 6.633 1 93.69 111 ARG A C 1
ATOM 860 O O . ARG A 1 111 ? 1.273 -7.781 7.281 1 93.69 111 ARG A O 1
ATOM 867 N N . THR A 1 112 ? -0.437 -8.516 6.008 1 97.31 112 THR A N 1
ATOM 868 C CA . THR A 1 112 ? 0.144 -9.844 5.855 1 97.31 112 THR A CA 1
ATOM 869 C C . THR A 1 112 ? 0.393 -10.164 4.383 1 97.31 112 THR A C 1
ATOM 871 O O . THR A 1 112 ? -0.553 -10.32 3.609 1 97.31 112 THR A O 1
ATOM 874 N N . GLU A 1 113 ? 1.665 -10.227 4.016 1 98.19 113 GLU A N 1
ATOM 875 C CA . GLU A 1 113 ? 2.072 -10.68 2.686 1 98.19 113 GLU A CA 1
ATOM 876 C C . GLU A 1 113 ? 2.012 -12.203 2.576 1 98.19 113 GLU A C 1
ATOM 878 O O . GLU A 1 113 ? 2.367 -12.906 3.52 1 98.19 113 GLU A O 1
ATOM 883 N N . VAL A 1 114 ? 1.562 -12.648 1.417 1 98.81 114 VAL A N 1
ATOM 884 C CA . VAL A 1 114 ? 1.623 -14.094 1.18 1 98.81 114 VAL A CA 1
ATOM 885 C C . VAL A 1 114 ? 2.568 -14.383 0.017 1 98.81 114 VAL A C 1
ATOM 887 O O . VAL A 1 114 ? 2.562 -13.672 -0.99 1 98.81 114 VAL A O 1
ATOM 890 N N . ARG A 1 115 ? 3.395 -15.414 0.208 1 98.88 115 ARG A N 1
ATOM 891 C CA . ARG A 1 115 ? 4.363 -15.867 -0.786 1 98.88 115 ARG A CA 1
ATOM 892 C C . ARG A 1 115 ? 4.246 -17.375 -1.022 1 98.88 115 ARG A C 1
ATOM 894 O O . ARG A 1 115 ? 3.773 -18.109 -0.153 1 98.88 115 ARG A O 1
ATOM 901 N N . CYS A 1 116 ? 4.664 -17.734 -2.203 1 98.81 116 CYS A N 1
ATOM 902 C CA . CYS A 1 116 ? 4.793 -19.156 -2.477 1 98.81 116 CYS A CA 1
ATOM 903 C C . CYS A 1 116 ? 5.848 -19.797 -1.576 1 98.81 116 CYS A C 1
ATOM 905 O O . CYS A 1 116 ? 6.996 -19.344 -1.546 1 98.81 116 CYS A O 1
ATOM 907 N N . LYS A 1 117 ? 5.488 -20.797 -0.921 1 98.25 117 LYS A N 1
ATOM 908 C CA . LYS A 1 117 ? 6.359 -21.484 0.027 1 98.25 117 LYS A CA 1
ATOM 909 C C . LYS A 1 117 ? 7.543 -22.141 -0.684 1 98.25 117 LYS A C 1
ATOM 911 O O . LYS A 1 117 ? 8.648 -22.203 -0.14 1 98.25 117 LYS A O 1
ATOM 916 N N . THR A 1 118 ? 7.285 -22.5 -1.866 1 98.06 118 THR A N 1
ATOM 917 C CA . THR A 1 118 ? 8.25 -23.297 -2.598 1 98.06 118 THR A CA 1
ATOM 918 C C . THR A 1 118 ? 9.32 -22.422 -3.24 1 98.06 118 THR A C 1
ATOM 920 O O . THR A 1 118 ? 10.516 -22.703 -3.133 1 98.06 118 THR A O 1
ATOM 923 N N . CYS A 1 119 ? 8.969 -21.328 -3.791 1 98.06 119 CYS A N 1
ATOM 924 C CA . CYS A 1 119 ? 9.961 -20.578 -4.555 1 98.06 119 CYS A CA 1
ATOM 925 C C . CYS A 1 119 ? 10.07 -19.141 -4.047 1 98.06 119 CYS A C 1
ATOM 927 O O . CYS A 1 119 ? 10.797 -18.328 -4.621 1 98.06 119 CYS A O 1
ATOM 929 N N . ASP A 1 120 ? 9.266 -18.781 -3.123 1 98.25 120 ASP A N 1
ATOM 930 C CA . ASP A 1 120 ? 9.328 -17.5 -2.428 1 98.25 120 ASP A CA 1
ATOM 931 C C . ASP A 1 120 ? 8.781 -16.375 -3.299 1 98.25 120 ASP A C 1
ATOM 933 O O . ASP A 1 120 ? 9.078 -15.203 -3.066 1 98.25 120 ASP A O 1
ATOM 937 N N . ALA A 1 121 ? 8.016 -16.734 -4.242 1 98.75 121 ALA A N 1
ATOM 938 C CA . ALA A 1 121 ? 7.395 -15.711 -5.082 1 98.75 121 ALA A CA 1
ATOM 939 C C . ALA A 1 121 ? 6.363 -14.906 -4.293 1 98.75 121 ALA A C 1
ATOM 941 O O . ALA A 1 121 ? 5.559 -15.477 -3.551 1 98.75 121 ALA A O 1
ATOM 942 N N . HIS A 1 122 ? 6.441 -13.586 -4.461 1 98.75 122 HIS A N 1
ATOM 943 C CA . HIS A 1 122 ? 5.367 -12.742 -3.961 1 98.75 122 HIS A CA 1
ATOM 944 C C . HIS A 1 122 ? 4.055 -13.023 -4.688 1 98.75 122 HIS A C 1
ATOM 946 O O . HIS A 1 122 ? 4.023 -13.07 -5.918 1 98.75 122 HIS A O 1
ATOM 952 N N . LEU A 1 123 ? 2.98 -13.195 -3.951 1 98.88 123 LEU A N 1
ATOM 953 C CA . LEU A 1 123 ? 1.678 -13.461 -4.551 1 98.88 123 LEU A CA 1
ATOM 954 C C . LEU A 1 123 ? 0.732 -12.281 -4.352 1 98.88 123 LEU A C 1
ATOM 956 O O . LEU A 1 123 ? 0.026 -11.883 -5.281 1 98.88 123 LEU A O 1
ATOM 960 N N . GLY A 1 124 ? 0.731 -11.758 -3.232 1 98.44 124 GLY A N 1
ATOM 961 C CA . GLY A 1 124 ? -0.183 -10.711 -2.818 1 98.44 124 GLY A CA 1
ATOM 962 C C . GLY A 1 124 ? -0.283 -10.562 -1.311 1 98.44 124 GLY A C 1
ATOM 963 O O . GLY A 1 124 ? 0.728 -10.625 -0.607 1 98.44 124 GLY A O 1
ATOM 964 N N . HIS A 1 125 ? -1.479 -10.281 -0.882 1 98.38 125 HIS A N 1
ATOM 965 C CA . HIS A 1 125 ? -1.726 -10.086 0.543 1 98.38 125 HIS A CA 1
ATOM 966 C C . HIS A 1 125 ? -3.031 -10.75 0.97 1 98.38 125 HIS A C 1
ATOM 968 O O . HIS A 1 125 ? -3.875 -11.07 0.129 1 98.38 125 HIS A O 1
ATOM 974 N N . VAL A 1 126 ? -3.109 -11 2.238 1 98.31 126 VAL A N 1
ATOM 975 C CA . VAL A 1 126 ? -4.344 -11.539 2.805 1 98.31 126 VAL A CA 1
ATOM 976 C C . VAL A 1 126 ? -4.914 -10.562 3.83 1 98.31 126 VAL A C 1
ATOM 978 O O . VAL A 1 126 ? -4.168 -9.969 4.613 1 98.31 126 VAL A O 1
ATOM 981 N N . PHE A 1 127 ? -6.16 -10.336 3.76 1 95.75 127 PHE A N 1
ATOM 982 C CA . PHE A 1 127 ? -6.898 -9.438 4.633 1 95.75 127 PHE A CA 1
ATOM 983 C C . PHE A 1 127 ? -7.992 -10.188 5.391 1 95.75 127 PHE A C 1
ATOM 985 O O . PHE A 1 127 ? -8.281 -11.344 5.082 1 95.75 127 PHE A O 1
ATOM 992 N N . ASN A 1 128 ? -8.586 -9.492 6.34 1 95.38 128 ASN A N 1
ATOM 993 C CA . ASN A 1 128 ? -9.586 -10.148 7.18 1 95.38 128 ASN A CA 1
ATOM 994 C C . ASN A 1 128 ? -10.992 -9.664 6.844 1 95.38 128 ASN A C 1
ATOM 996 O O . ASN A 1 128 ? -11.891 -9.711 7.691 1 95.38 128 ASN A O 1
ATOM 1000 N N . ASP A 1 129 ? -11.18 -9.336 5.602 1 94.56 129 ASP A N 1
ATOM 1001 C CA . ASP A 1 129 ? -12.477 -8.812 5.188 1 94.56 129 ASP A CA 1
ATOM 1002 C C . ASP A 1 129 ? -13.125 -9.711 4.141 1 94.56 129 ASP A C 1
ATOM 1004 O O . ASP A 1 129 ? -13.898 -9.242 3.303 1 94.56 129 ASP A O 1
ATOM 1008 N N . GLY A 1 130 ? -12.781 -10.914 4.145 1 96.31 130 GLY A N 1
ATOM 1009 C CA . GLY A 1 130 ? -13.398 -11.883 3.254 1 96.31 130 GLY A CA 1
ATOM 1010 C C . GLY A 1 130 ? -14.727 -12.398 3.764 1 96.31 130 GLY A C 1
ATOM 1011 O O . GLY A 1 130 ? -15.266 -11.883 4.742 1 96.31 130 GLY A O 1
ATOM 1012 N N . PRO A 1 131 ? -15.305 -13.336 3.061 1 97 131 PRO A N 1
ATOM 1013 C CA . PRO A 1 131 ? -16.609 -13.875 3.438 1 97 131 PRO A CA 1
ATOM 1014 C C . PRO A 1 131 ? -16.609 -14.516 4.82 1 97 131 PRO A C 1
ATOM 1016 O O . PRO A 1 131 ? -15.914 -15.508 5.043 1 97 131 PRO A O 1
ATOM 1019 N N . LYS A 1 132 ? -17.484 -14.07 5.672 1 96.06 132 LYS A N 1
ATOM 1020 C CA . LYS A 1 132 ? -17.531 -14.523 7.062 1 96.06 132 LYS A CA 1
ATOM 1021 C C . LYS A 1 132 ? -17.984 -15.977 7.152 1 96.06 132 LYS A C 1
ATOM 1023 O O . LYS A 1 132 ? -17.594 -16.703 8.07 1 96.06 132 LYS A O 1
ATOM 1028 N N . GLU A 1 133 ? -18.828 -16.359 6.172 1 96.38 133 GLU A N 1
ATOM 1029 C CA . GLU A 1 133 ? -19.375 -17.719 6.172 1 96.38 133 GLU A CA 1
ATOM 1030 C C . GLU A 1 133 ? -18.328 -18.75 5.801 1 96.38 133 GLU A C 1
ATOM 1032 O O . GLU A 1 133 ? -18.547 -19.953 5.938 1 96.38 133 GLU A O 1
ATOM 1037 N N . LYS A 1 134 ? -17.219 -18.234 5.375 1 96.44 134 LYS A N 1
ATOM 1038 C CA . LYS A 1 134 ? -16.062 -19.078 5.117 1 96.44 134 LYS A CA 1
ATOM 1039 C C . LYS A 1 134 ? -14.953 -18.828 6.125 1 96.44 134 LYS A C 1
ATOM 1041 O O .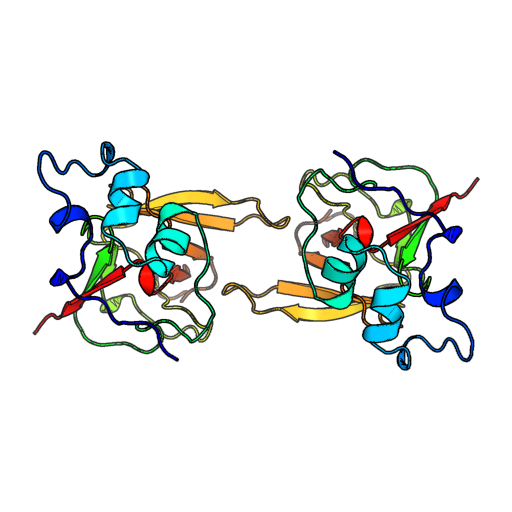 LYS A 1 134 ? -15.172 -18.922 7.336 1 96.44 134 LYS A O 1
ATOM 1046 N N . THR A 1 135 ? -13.734 -18.484 5.703 1 97.44 135 THR A N 1
ATOM 1047 C CA . THR A 1 135 ? -12.617 -18.266 6.617 1 97.44 135 THR A CA 1
ATOM 1048 C C . THR A 1 135 ? -12.625 -16.844 7.16 1 97.44 135 THR A C 1
ATOM 1050 O O . THR A 1 135 ? -11.945 -16.547 8.148 1 97.44 135 THR A O 1
ATOM 1053 N N . GLY A 1 136 ? -13.406 -16.016 6.52 1 98 136 GLY A N 1
ATOM 1054 C CA . GLY A 1 136 ? -13.336 -14.594 6.852 1 98 136 GLY A CA 1
ATOM 1055 C C . GLY A 1 136 ? -12.133 -13.898 6.254 1 98 136 GLY A C 1
ATOM 1056 O O . GLY A 1 136 ? -11.953 -12.688 6.422 1 98 136 GLY A O 1
ATOM 1057 N N . GLU A 1 137 ? -11.336 -14.586 5.496 1 98.12 137 GLU A N 1
ATOM 1058 C CA . GLU A 1 137 ? -10.117 -14.031 4.902 1 98.12 137 GLU A CA 1
ATOM 1059 C C . GLU A 1 137 ? -10.312 -13.75 3.416 1 98.12 137 GLU A C 1
ATOM 1061 O O . GLU A 1 137 ? -11.164 -14.359 2.766 1 98.12 137 GLU A O 1
ATOM 1066 N N . ARG A 1 138 ? -9.648 -12.789 2.939 1 98.38 138 ARG A N 1
ATOM 1067 C CA . ARG A 1 138 ? -9.562 -12.469 1.518 1 98.38 138 ARG A CA 1
ATOM 1068 C C . ARG A 1 138 ? -8.117 -12.461 1.041 1 98.38 138 ARG A C 1
ATOM 1070 O O . ARG A 1 138 ? -7.367 -11.523 1.328 1 98.38 138 ARG A O 1
ATOM 1077 N N . TYR A 1 139 ? -7.73 -13.539 0.413 1 98.69 139 TYR A N 1
ATOM 1078 C CA . TYR A 1 139 ? -6.465 -13.516 -0.315 1 98.69 139 TYR A CA 1
ATOM 1079 C C . TYR A 1 139 ? -6.582 -12.664 -1.577 1 98.69 139 TYR A C 1
ATOM 1081 O O . TYR A 1 139 ? -7.32 -13.016 -2.502 1 98.69 139 TYR A O 1
ATOM 1089 N N . CYS A 1 140 ? -5.941 -11.602 -1.644 1 98.31 140 CYS A N 1
ATOM 1090 C CA . CYS A 1 140 ? -5.898 -10.703 -2.793 1 98.31 140 CYS A CA 1
ATOM 1091 C C . CYS A 1 140 ? -4.613 -10.898 -3.588 1 98.31 140 CYS A C 1
ATOM 1093 O O . CYS A 1 140 ? -3.533 -10.516 -3.131 1 98.31 140 CYS A O 1
ATOM 1095 N N . ILE A 1 141 ? -4.762 -11.469 -4.711 1 98.69 141 ILE A N 1
ATOM 1096 C CA . ILE A 1 141 ? -3.604 -12.055 -5.379 1 98.69 141 ILE A CA 1
ATOM 1097 C C . ILE A 1 141 ? -3.402 -11.398 -6.738 1 98.69 141 ILE A C 1
ATOM 1099 O O . ILE A 1 141 ? -4.367 -11.141 -7.461 1 98.69 141 ILE A O 1
ATOM 1103 N N . ASN A 1 142 ? -2.141 -11.109 -7.059 1 98.56 142 ASN A N 1
ATOM 1104 C CA . ASN A 1 142 ? -1.83 -10.617 -8.398 1 98.56 142 ASN A CA 1
ATOM 1105 C C . ASN A 1 142 ? -2.061 -11.688 -9.453 1 98.56 142 ASN A C 1
ATOM 1107 O O . ASN A 1 142 ? -1.497 -12.781 -9.375 1 98.56 142 ASN A O 1
ATOM 1111 N N . SER A 1 143 ? -2.789 -11.359 -10.477 1 98.69 143 SER A N 1
ATOM 1112 C CA . SER A 1 143 ? -3.084 -12.312 -11.547 1 98.69 143 SER A CA 1
ATOM 1113 C C . SER A 1 143 ? -1.805 -12.828 -12.195 1 98.69 143 SER A C 1
ATOM 1115 O O . SER A 1 143 ? -1.687 -14.023 -12.477 1 98.69 143 SER A O 1
ATOM 1117 N N . VAL A 1 144 ? -0.814 -11.992 -12.344 1 98.62 144 VAL A N 1
ATOM 1118 C CA . VAL A 1 144 ? 0.373 -12.297 -13.141 1 98.62 144 VAL A CA 1
ATOM 1119 C C . VAL A 1 144 ? 1.255 -13.289 -12.383 1 98.62 144 VAL A C 1
ATOM 1121 O O . VAL A 1 144 ? 2.189 -13.859 -12.953 1 98.62 144 VAL A O 1
ATOM 1124 N N . CYS A 1 145 ? 0.903 -13.523 -11.141 1 98.81 145 CYS A N 1
ATOM 1125 C CA . CYS A 1 145 ? 1.717 -14.438 -10.352 1 98.81 145 CYS A CA 1
ATOM 1126 C C . CYS A 1 145 ? 1.154 -15.852 -10.398 1 98.81 145 CYS A C 1
ATOM 1128 O O . CYS A 1 145 ? 1.717 -16.766 -9.805 1 98.81 145 CYS A O 1
ATOM 1130 N N . MET A 1 146 ? 0.09 -16.016 -11.133 1 98.88 146 MET A N 1
ATOM 1131 C CA . MET A 1 146 ? -0.559 -17.328 -11.148 1 98.88 146 MET A CA 1
ATOM 1132 C C . MET A 1 146 ? -0.748 -17.812 -12.578 1 98.88 146 MET A C 1
ATOM 1134 O O . MET A 1 146 ? -0.809 -17.016 -13.516 1 98.88 146 MET A O 1
ATOM 1138 N N . ALA A 1 147 ? -0.774 -19.125 -12.727 1 98.81 147 ALA A N 1
ATOM 1139 C CA . ALA A 1 147 ? -1.287 -19.812 -13.898 1 98.81 147 ALA A CA 1
ATOM 1140 C C . ALA A 1 147 ? -2.545 -20.609 -13.562 1 98.81 147 ALA A C 1
ATOM 1142 O O . ALA A 1 147 ? -2.73 -21.031 -12.414 1 98.81 147 ALA A O 1
ATOM 1143 N N . PHE A 1 148 ? -3.389 -20.734 -14.57 1 98.75 148 PHE A N 1
ATOM 1144 C CA . PHE A 1 148 ? -4.656 -21.422 -14.367 1 98.75 148 PHE A CA 1
ATOM 1145 C C . PHE A 1 148 ? -4.656 -22.781 -15.078 1 98.75 148 PHE A C 1
ATOM 1147 O O . PHE A 1 148 ? -4.238 -22.875 -16.234 1 98.75 148 PHE A O 1
ATOM 1154 N N . GLU A 1 149 ? -4.988 -23.766 -14.375 1 98.44 149 GLU A N 1
ATOM 1155 C CA . GLU A 1 149 ? -5.227 -25.109 -14.914 1 98.44 149 GLU A CA 1
ATOM 1156 C C . GLU A 1 149 ? -6.715 -25.438 -14.914 1 98.44 149 GLU A C 1
ATOM 1158 O O . GLU A 1 149 ? -7.293 -25.719 -13.859 1 98.44 149 GLU A O 1
ATOM 1163 N N . LYS A 1 150 ? -7.258 -25.531 -16.125 1 97.25 150 LYS A N 1
ATOM 1164 C CA . LYS A 1 150 ? -8.688 -25.781 -16.266 1 97.25 150 LYS A CA 1
ATOM 1165 C C . LYS A 1 150 ? -9.023 -27.234 -15.891 1 97.25 150 LYS A C 1
ATOM 1167 O O . LYS A 1 150 ? -8.289 -28.156 -16.25 1 97.25 150 LYS A O 1
ATOM 1172 N N . LYS A 1 151 ? -10.094 -27.297 -15.086 1 92.12 151 LYS A N 1
ATOM 1173 C CA . LYS A 1 151 ? -10.641 -28.625 -14.828 1 92.12 151 LYS A CA 1
ATOM 1174 C C . LYS A 1 151 ? -11.945 -28.844 -15.586 1 92.12 151 LYS A C 1
ATOM 1176 O O . LYS A 1 151 ? -12.719 -27.891 -15.789 1 92.12 151 LYS A O 1
ATOM 1181 N N . ASP A 1 152 ? -12.219 -30.078 -16.219 1 74.56 152 ASP A N 1
ATOM 1182 C CA . ASP A 1 152 ? -13.438 -30.484 -16.906 1 74.56 152 ASP A CA 1
ATOM 1183 C C . ASP A 1 152 ? -14.57 -30.734 -15.914 1 74.56 152 ASP A C 1
ATOM 1185 O O . ASP A 1 152 ? -14.328 -31.125 -14.773 1 74.56 152 ASP A O 1
ATOM 1189 N N . MET B 1 1 ? 19.641 8.75 4.25 1 63.97 1 MET B N 1
ATOM 1190 C CA . MET B 1 1 ? 19.734 10.172 4.559 1 63.97 1 MET B CA 1
ATOM 1191 C C . MET B 1 1 ? 18.375 10.75 4.906 1 63.97 1 MET B C 1
ATOM 1193 O O . MET B 1 1 ? 17.375 10.398 4.289 1 63.97 1 MET B O 1
ATOM 1197 N N . THR B 1 2 ? 18.172 11.367 6.098 1 83.25 2 THR B N 1
ATOM 1198 C CA . THR B 1 2 ? 16.938 11.984 6.598 1 83.25 2 THR B CA 1
ATOM 1199 C C . THR B 1 2 ? 16.578 13.203 5.758 1 83.25 2 THR B C 1
ATOM 1201 O O . THR B 1 2 ? 17.438 13.961 5.336 1 83.25 2 THR B O 1
ATOM 1204 N N . THR B 1 3 ? 15.312 13.25 5.398 1 88 3 THR B N 1
ATOM 1205 C CA . THR B 1 3 ? 14.859 14.391 4.602 1 88 3 THR B CA 1
ATOM 1206 C C . THR B 1 3 ? 14.891 15.672 5.43 1 88 3 THR B C 1
ATOM 1208 O O . THR B 1 3 ? 14.969 15.625 6.656 1 88 3 THR B O 1
ATOM 1211 N N . LYS B 1 4 ? 14.82 16.797 4.789 1 90.5 4 LYS B N 1
ATOM 1212 C CA . LYS B 1 4 ? 14.875 18.125 5.395 1 90.5 4 LYS B CA 1
ATOM 1213 C C . LYS B 1 4 ? 13.68 18.344 6.32 1 90.5 4 LYS B C 1
ATOM 1215 O O . LYS B 1 4 ? 12.555 17.984 5.996 1 90.5 4 LYS B O 1
ATOM 1220 N N . LYS B 1 5 ? 13.984 18.906 7.461 1 96.75 5 LYS B N 1
ATOM 1221 C CA . LYS B 1 5 ? 12.938 19.469 8.312 1 96.75 5 LYS B CA 1
ATOM 1222 C C . LYS B 1 5 ? 12.547 20.875 7.875 1 96.75 5 LYS B C 1
ATOM 1224 O O . LYS B 1 5 ? 13.227 21.844 8.227 1 96.75 5 LYS B O 1
ATOM 1229 N N . PHE B 1 6 ? 11.469 20.984 7.203 1 98.12 6 PHE B N 1
ATOM 1230 C CA . PHE B 1 6 ? 11.062 22.25 6.621 1 98.12 6 PHE B CA 1
ATOM 1231 C C . PHE B 1 6 ? 10.508 23.188 7.695 1 98.12 6 PHE B C 1
ATOM 1233 O O . PHE B 1 6 ? 9.844 22.734 8.633 1 98.12 6 PHE B O 1
ATOM 1240 N N . GLY B 1 7 ? 10.836 24.453 7.523 1 97.94 7 GLY B N 1
ATOM 1241 C CA . GLY B 1 7 ? 10.266 25.5 8.352 1 97.94 7 GLY B CA 1
ATOM 1242 C C . GLY B 1 7 ? 9.289 26.391 7.609 1 97.94 7 GLY B C 1
ATOM 1243 O O . GLY B 1 7 ? 8.945 26.109 6.457 1 97.94 7 GLY B O 1
ATOM 1244 N N . MET B 1 8 ? 8.875 27.391 8.32 1 97.56 8 MET B N 1
ATOM 1245 C CA . MET B 1 8 ? 7.844 28.266 7.77 1 97.56 8 MET B CA 1
ATOM 1246 C C . MET B 1 8 ? 8.336 28.953 6.5 1 97.56 8 MET B C 1
ATOM 1248 O O . MET B 1 8 ? 7.551 29.25 5.602 1 97.56 8 MET B O 1
ATOM 1252 N N . GLU B 1 9 ? 9.586 29.156 6.34 1 97 9 GLU B N 1
ATOM 1253 C CA . GLU B 1 9 ? 10.18 29.812 5.184 1 97 9 GLU B CA 1
ATOM 1254 C C . GLU B 1 9 ? 10.094 28.938 3.939 1 97 9 GLU B C 1
ATOM 1256 O O . GLU B 1 9 ? 10.258 29.422 2.818 1 97 9 GLU B O 1
ATOM 1261 N N . ASP B 1 10 ? 9.828 27.656 4.141 1 97.94 10 ASP B N 1
ATOM 1262 C CA . ASP B 1 10 ? 9.812 26.688 3.041 1 97.94 10 ASP B CA 1
ATOM 1263 C C . ASP B 1 10 ? 8.406 26.516 2.484 1 97.94 10 ASP B C 1
ATOM 1265 O O . ASP B 1 10 ? 8.203 25.812 1.495 1 97.94 10 ASP B O 1
ATOM 1269 N N . VAL B 1 11 ? 7.414 27.188 3.01 1 97.88 11 VAL B N 1
ATOM 1270 C CA . VAL B 1 11 ? 6.031 27.031 2.564 1 97.88 11 VAL B CA 1
ATOM 1271 C C . VAL B 1 11 ? 5.902 27.5 1.116 1 97.88 11 VAL B C 1
ATOM 1273 O O . VAL B 1 11 ? 6.25 28.641 0.791 1 97.88 11 VAL B O 1
ATOM 1276 N N . GLY B 1 12 ? 5.344 26.672 0.289 1 97.69 12 GLY B N 1
ATOM 1277 C CA . GLY B 1 12 ? 5.41 26.812 -1.156 1 97.69 12 GLY B CA 1
ATOM 1278 C C . GLY B 1 12 ? 4.637 28.016 -1.677 1 97.69 12 GLY B C 1
ATOM 1279 O O . GLY B 1 12 ? 5.137 28.766 -2.518 1 97.69 12 GLY B O 1
ATOM 1280 N N . ILE B 1 13 ? 3.492 28.234 -1.148 1 97.25 13 ILE B N 1
ATOM 1281 C CA . ILE B 1 13 ? 2.588 29.234 -1.717 1 97.25 13 ILE B CA 1
ATOM 1282 C C . ILE B 1 13 ? 3.189 30.625 -1.562 1 97.25 13 ILE B C 1
ATOM 1284 O O . ILE B 1 13 ? 2.898 31.531 -2.354 1 97.25 13 ILE B O 1
ATOM 1288 N N . THR B 1 14 ? 4.016 30.828 -0.563 1 95.12 14 THR B N 1
ATOM 1289 C CA . THR B 1 14 ? 4.637 32.125 -0.32 1 95.12 14 THR B CA 1
ATOM 1290 C C . THR B 1 14 ? 5.637 32.469 -1.422 1 95.12 14 THR B C 1
ATOM 1292 O O . THR B 1 14 ? 6.055 33.594 -1.559 1 95.12 14 THR B O 1
ATOM 1295 N N . LYS B 1 15 ? 5.953 31.5 -2.205 1 95.38 15 LYS B N 1
ATOM 1296 C CA . LYS B 1 15 ? 6.949 31.688 -3.258 1 95.38 15 LYS B CA 1
ATOM 1297 C C . LYS B 1 15 ? 6.281 31.891 -4.617 1 95.38 15 LYS B C 1
ATOM 1299 O O . LYS B 1 15 ? 6.961 32.094 -5.625 1 95.38 15 LYS B O 1
ATOM 1304 N N . ILE B 1 16 ? 4.957 31.672 -4.492 1 92.19 16 ILE B N 1
ATOM 1305 C CA . ILE B 1 16 ? 4.203 31.844 -5.727 1 92.19 16 ILE B CA 1
ATOM 1306 C C . ILE B 1 16 ? 3.734 33.312 -5.836 1 92.19 16 ILE B C 1
ATOM 1308 O O . ILE B 1 16 ? 3.168 33.844 -4.887 1 92.19 16 ILE B O 1
ATOM 1312 N N . GLY B 1 17 ? 4.098 34.156 -6.746 1 80.25 17 GLY B N 1
ATOM 1313 C CA . GLY B 1 17 ? 3.688 35.531 -6.957 1 80.25 17 GLY B CA 1
ATOM 1314 C C . GLY B 1 17 ? 2.215 35.656 -7.289 1 80.25 17 GLY B C 1
ATOM 1315 O O . GLY B 1 17 ? 1.588 34.719 -7.77 1 80.25 17 GLY B O 1
ATOM 1316 N N . GLY B 1 18 ? 1.503 36.75 -6.965 1 73.5 18 GLY B N 1
ATOM 1317 C CA . GLY B 1 18 ? 0.134 37.094 -7.332 1 73.5 18 GLY B CA 1
ATOM 1318 C C . GLY B 1 18 ? -0.883 36.625 -6.301 1 73.5 18 GLY B C 1
ATOM 1319 O O . GLY B 1 18 ? -0.575 36.562 -5.109 1 73.5 18 GLY B O 1
ATOM 1320 N N . ASP B 1 19 ? -2.188 36.375 -6.875 1 65.56 19 ASP B N 1
ATOM 1321 C CA . ASP B 1 19 ? -3.264 35.844 -6.031 1 65.56 19 ASP B CA 1
ATOM 1322 C C . ASP B 1 19 ? -2.965 34.438 -5.57 1 65.56 19 ASP B C 1
ATOM 1324 O O . ASP B 1 19 ? -2.764 33.531 -6.391 1 65.56 19 ASP B O 1
ATOM 1328 N N . ASN B 1 20 ? -2.746 34.312 -4.316 1 80.56 20 ASN B N 1
ATOM 1329 C CA . ASN B 1 20 ? -2.234 33.062 -3.73 1 80.56 20 ASN B CA 1
ATOM 1330 C C . ASN B 1 20 ? -3.355 32.219 -3.131 1 80.56 20 ASN B C 1
ATOM 1332 O O . ASN B 1 20 ? -3.221 31.703 -2.023 1 80.56 20 ASN B O 1
ATOM 1336 N N . ASN B 1 21 ? -4.473 32.25 -3.852 1 90.75 21 ASN B N 1
ATOM 1337 C CA . ASN B 1 21 ? -5.48 31.266 -3.443 1 90.75 21 ASN B CA 1
ATOM 1338 C C . ASN B 1 21 ? -5.051 29.844 -3.773 1 90.75 21 ASN B C 1
ATOM 1340 O O . ASN B 1 21 ? -4.961 29.469 -4.945 1 90.75 21 ASN B O 1
ATOM 1344 N N . PRO B 1 22 ? -4.82 29.109 -2.744 1 93.75 22 PRO B N 1
ATOM 1345 C CA . PRO B 1 22 ? -4.281 27.766 -2.971 1 93.75 22 PRO B CA 1
ATOM 1346 C C . PRO B 1 22 ? -5.141 26.938 -3.924 1 93.75 22 PRO B C 1
ATOM 1348 O O . PRO B 1 22 ? -4.617 26.094 -4.66 1 93.75 22 PRO B O 1
ATOM 1351 N N . LYS B 1 23 ? -6.395 27.156 -3.996 1 89.62 23 LYS B N 1
ATOM 1352 C CA . LYS B 1 23 ? -7.316 26.391 -4.832 1 89.62 23 LYS B CA 1
ATOM 1353 C C . LYS B 1 23 ? -7.102 26.703 -6.309 1 89.62 23 LYS B C 1
ATOM 1355 O O . LYS B 1 23 ? -7.527 25.938 -7.176 1 89.62 23 LYS B O 1
ATOM 1360 N N . ASN B 1 24 ? -6.449 27.828 -6.566 1 92 24 ASN B N 1
ATOM 1361 C CA . ASN B 1 24 ? -6.301 28.266 -7.949 1 92 24 ASN B CA 1
ATOM 1362 C C . ASN B 1 24 ? -4.883 28.047 -8.461 1 92 24 ASN B C 1
ATOM 1364 O O . ASN B 1 24 ? -4.578 28.359 -9.617 1 92 24 ASN B O 1
ATOM 1368 N N . ILE B 1 25 ? -4.039 27.609 -7.617 1 95.75 25 ILE B N 1
ATOM 1369 C CA . ILE B 1 25 ? -2.658 27.391 -8.039 1 95.75 25 ILE B CA 1
ATOM 1370 C C . ILE B 1 25 ? -2.564 26.156 -8.914 1 95.75 25 ILE B C 1
ATOM 1372 O O . ILE B 1 25 ? -3.082 25.094 -8.555 1 95.75 25 ILE B O 1
ATOM 1376 N N . SER B 1 26 ? -1.963 26.297 -10.078 1 94.75 26 SER B N 1
ATOM 1377 C CA . SER B 1 26 ? -1.847 25.188 -11 1 94.75 26 SER B CA 1
ATOM 1378 C C . SER B 1 26 ? -0.776 24.203 -10.547 1 94.75 26 SER B C 1
ATOM 1380 O O . SER B 1 26 ? 0.14 24.562 -9.812 1 94.75 26 SER B O 1
ATOM 1382 N N . GLN B 1 27 ? -0.869 22.938 -11.047 1 96.38 27 GLN B N 1
ATOM 1383 C CA . GLN B 1 27 ? 0.155 21.953 -10.742 1 96.38 27 GLN B CA 1
ATOM 1384 C C . GLN B 1 27 ? 1.523 22.391 -11.25 1 96.38 27 GLN B C 1
ATOM 1386 O O . GLN B 1 27 ? 2.543 22.141 -10.602 1 96.38 27 GLN B O 1
ATOM 1391 N N . SER B 1 28 ? 1.476 23.062 -12.367 1 96 28 SER B N 1
ATOM 1392 C CA . SER B 1 28 ? 2.727 23.578 -12.922 1 96 28 SER B CA 1
ATOM 1393 C C . SER B 1 28 ? 3.369 24.594 -11.984 1 96 28 SER B C 1
ATOM 1395 O O . SER B 1 28 ? 4.59 24.625 -11.828 1 96 28 SER B O 1
ATOM 1397 N N . ASP B 1 29 ? 2.617 25.453 -11.359 1 96.06 29 ASP B N 1
ATOM 1398 C CA . ASP B 1 29 ? 3.146 26.453 -10.438 1 96.06 29 ASP B CA 1
ATOM 1399 C C . ASP B 1 29 ? 3.658 25.797 -9.156 1 96.06 29 ASP B C 1
ATOM 1401 O O . ASP B 1 29 ? 4.715 26.172 -8.641 1 96.06 29 ASP B O 1
ATOM 1405 N N . TRP B 1 30 ? 2.953 24.797 -8.672 1 97.31 30 TRP B N 1
ATOM 1406 C CA . TRP B 1 30 ? 3.438 24.047 -7.52 1 97.31 30 TRP B CA 1
ATOM 1407 C C . TRP B 1 30 ? 4.785 23.406 -7.816 1 97.31 30 TRP B C 1
ATOM 1409 O O . TRP B 1 30 ? 5.695 23.438 -6.984 1 97.31 30 TRP B O 1
ATOM 1419 N N . LYS B 1 31 ? 4.887 22.844 -8.984 1 97.44 31 LYS B N 1
ATOM 1420 C CA . LYS B 1 31 ? 6.102 22.125 -9.375 1 97.44 31 LYS B CA 1
ATOM 1421 C C . LYS B 1 31 ? 7.305 23.062 -9.391 1 97.44 31 LYS B C 1
ATOM 1423 O O . LYS B 1 31 ? 8.422 22.656 -9.086 1 97.44 31 LYS B O 1
ATOM 1428 N N . LYS B 1 32 ? 7.105 24.375 -9.648 1 96.44 32 LYS B N 1
ATOM 1429 C CA . LYS B 1 32 ? 8.18 25.359 -9.727 1 96.44 32 LYS B CA 1
ATOM 1430 C C . LYS B 1 32 ? 8.719 25.703 -8.336 1 96.44 32 LYS B C 1
ATOM 1432 O O . LYS B 1 32 ? 9.898 26.016 -8.188 1 96.44 32 LYS B O 1
ATOM 1437 N N . VAL B 1 33 ? 7.879 25.578 -7.348 1 97.25 33 VAL B N 1
ATOM 1438 C CA . VAL B 1 33 ? 8.281 26.172 -6.082 1 97.25 33 VAL B CA 1
ATOM 1439 C C . VAL B 1 33 ? 8.539 25.078 -5.051 1 97.25 33 VAL B C 1
ATOM 1441 O O . VAL B 1 33 ? 9.172 25.328 -4.02 1 97.25 33 VAL B O 1
ATOM 1444 N N . LEU B 1 34 ? 8.078 23.906 -5.277 1 98 34 LEU B N 1
ATOM 1445 C CA . LEU B 1 34 ? 8.281 22.812 -4.34 1 98 34 LEU B CA 1
ATOM 1446 C C . LEU B 1 34 ? 9.492 21.969 -4.742 1 98 34 LEU B C 1
ATOM 1448 O O . LEU B 1 34 ? 9.719 21.734 -5.93 1 98 34 LEU B O 1
ATOM 1452 N N . PRO B 1 35 ? 10.281 21.531 -3.73 1 97.56 35 PRO B N 1
ATOM 1453 C CA . PRO B 1 35 ? 11.281 20.531 -4.082 1 97.56 35 PRO B CA 1
ATOM 1454 C C . PRO B 1 35 ? 10.664 19.297 -4.762 1 97.56 35 PRO B C 1
ATOM 1456 O O . PRO B 1 35 ? 9.508 18.969 -4.5 1 97.56 35 PRO B O 1
ATOM 1459 N N . ASN B 1 36 ? 11.406 18.594 -5.562 1 97.44 36 ASN B N 1
ATOM 1460 C CA . ASN B 1 36 ? 10.906 17.484 -6.375 1 97.44 36 ASN B CA 1
ATOM 1461 C C . ASN B 1 36 ? 10.227 16.422 -5.516 1 97.44 36 ASN B C 1
ATOM 1463 O O . ASN B 1 36 ? 9.141 15.945 -5.852 1 97.44 36 ASN B O 1
ATOM 1467 N N . GLU B 1 37 ? 10.82 16.078 -4.434 1 97.19 37 GLU B N 1
ATOM 1468 C CA . GLU B 1 37 ? 10.258 15.039 -3.572 1 97.19 37 GLU B CA 1
ATOM 1469 C C . GLU B 1 37 ? 8.945 15.492 -2.951 1 97.19 37 GLU B C 1
ATOM 1471 O O . GLU B 1 37 ? 8.008 14.695 -2.826 1 97.19 37 GLU B O 1
ATOM 1476 N N . VAL B 1 38 ? 8.922 16.703 -2.578 1 98.25 38 VAL B N 1
ATOM 1477 C CA . VAL B 1 38 ? 7.703 17.25 -2.004 1 98.25 38 VAL B CA 1
ATOM 1478 C C . VAL B 1 38 ? 6.586 17.234 -3.045 1 98.25 38 VAL B C 1
ATOM 1480 O O . VAL B 1 38 ? 5.465 16.812 -2.752 1 98.25 38 VAL B O 1
ATOM 1483 N N . TYR B 1 39 ? 6.934 17.703 -4.293 1 98.62 39 TYR B N 1
ATOM 1484 C CA . TYR B 1 39 ? 5.938 17.688 -5.359 1 98.62 39 TYR B CA 1
ATOM 1485 C C . TYR B 1 39 ? 5.418 16.281 -5.598 1 98.62 39 TYR B C 1
ATOM 1487 O O . TYR B 1 39 ? 4.207 16.062 -5.676 1 98.62 39 TYR B O 1
ATOM 1495 N N . ARG B 1 40 ? 6.254 15.312 -5.652 1 98.12 40 ARG B N 1
ATOM 1496 C CA . ARG B 1 40 ? 5.879 13.922 -5.879 1 98.12 40 ARG B CA 1
ATOM 1497 C C . ARG B 1 40 ? 4.938 13.43 -4.789 1 98.12 40 ARG B C 1
ATOM 1499 O O . ARG B 1 40 ? 3.93 12.773 -5.082 1 98.12 40 ARG B O 1
ATOM 1506 N N . VAL B 1 41 ? 5.219 13.734 -3.592 1 98.25 41 VAL B N 1
ATOM 1507 C CA . VAL B 1 41 ? 4.449 13.195 -2.475 1 98.25 41 VAL B CA 1
ATOM 1508 C C . VAL B 1 41 ? 3.17 14.008 -2.289 1 98.25 41 VAL B C 1
ATOM 1510 O O . VAL B 1 41 ? 2.066 13.461 -2.342 1 98.25 41 VAL B O 1
ATOM 1513 N N . ALA B 1 42 ? 3.209 15.289 -2.209 1 98.75 42 ALA B N 1
ATOM 1514 C CA . ALA B 1 42 ? 2.082 16.141 -1.829 1 98.75 42 ALA B CA 1
ATOM 1515 C C . ALA B 1 42 ? 1.127 16.328 -3.002 1 98.75 42 ALA B C 1
ATOM 1517 O O . ALA B 1 42 ? -0.083 16.469 -2.809 1 98.75 42 ALA B O 1
ATOM 1518 N N . ARG B 1 43 ? 1.705 16.359 -4.227 1 98.5 43 ARG B N 1
ATOM 1519 C CA . ARG B 1 43 ? 0.875 16.75 -5.359 1 98.5 43 ARG B CA 1
ATOM 1520 C C . ARG B 1 43 ? 0.528 15.539 -6.223 1 98.5 43 ARG B C 1
ATOM 1522 O O . ARG B 1 43 ? -0.466 15.555 -6.953 1 98.5 43 ARG B O 1
ATOM 1529 N N . GLU B 1 44 ? 1.354 14.445 -6.094 1 97.44 44 GLU B N 1
ATOM 1530 C CA . GLU B 1 44 ? 1.102 13.266 -6.914 1 97.44 44 GLU B CA 1
ATOM 1531 C C . GLU B 1 44 ? 0.762 12.055 -6.051 1 97.44 44 GLU B C 1
ATOM 1533 O O . GLU B 1 44 ? 0.744 10.922 -6.539 1 97.44 44 GLU B O 1
ATOM 1538 N N . SER B 1 45 ? 0.545 12.273 -4.773 1 96.44 45 SER B N 1
ATOM 1539 C CA . SER B 1 45 ? 0.082 11.266 -3.826 1 96.44 45 SER B CA 1
ATOM 1540 C C . SER B 1 45 ? 1.105 10.148 -3.666 1 96.44 45 SER B C 1
ATOM 1542 O O . SER B 1 45 ? 0.743 8.969 -3.623 1 96.44 45 SER B O 1
ATOM 1544 N N . GLY B 1 46 ? 2.375 10.539 -3.637 1 95.12 46 GLY B N 1
ATOM 1545 C CA . GLY B 1 46 ? 3.436 9.594 -3.318 1 95.12 46 GLY B CA 1
ATOM 1546 C C . GLY B 1 46 ? 3.551 9.305 -1.835 1 95.12 46 GLY B C 1
ATOM 1547 O O . GLY B 1 46 ? 2.703 9.727 -1.046 1 95.12 46 GLY B O 1
ATOM 1548 N N . THR B 1 47 ? 4.465 8.484 -1.499 1 94.69 47 THR B N 1
ATOM 1549 C CA . THR B 1 47 ? 4.797 8.141 -0.12 1 94.69 47 THR B CA 1
ATOM 1550 C C . THR B 1 47 ? 6.301 8.273 0.122 1 94.69 47 THR B C 1
ATOM 1552 O O . THR B 1 47 ? 7.105 7.746 -0.651 1 94.69 47 THR B O 1
ATOM 1555 N N . GLU B 1 48 ? 6.578 9.047 1.134 1 95.19 48 GLU B N 1
ATOM 1556 C CA . GLU B 1 48 ? 7.961 9.133 1.595 1 95.19 48 GLU B CA 1
ATOM 1557 C C . GLU B 1 48 ? 8.445 7.781 2.123 1 95.19 48 GLU B C 1
ATOM 1559 O O . GLU B 1 48 ? 7.684 7.051 2.762 1 95.19 48 GLU B O 1
ATOM 1564 N N . SER B 1 49 ? 9.828 7.496 1.842 1 93.12 49 SER B N 1
ATOM 1565 C CA . SER B 1 49 ? 10.375 6.258 2.389 1 93.12 49 SER B CA 1
ATOM 1566 C C . SER B 1 49 ? 10.312 6.25 3.912 1 93.12 49 SER B C 1
ATOM 1568 O O . SER B 1 49 ? 10.594 7.266 4.555 1 93.12 49 SER B O 1
ATOM 1570 N N . PRO B 1 50 ? 10.008 5.051 4.449 1 94.12 50 PRO B N 1
ATOM 1571 C CA . PRO B 1 50 ? 9.938 4.988 5.91 1 94.12 50 PRO B CA 1
ATOM 1572 C C . PRO B 1 50 ? 11.273 5.285 6.586 1 94.12 50 PRO B C 1
ATOM 1574 O O . PRO B 1 50 ? 12.328 4.918 6.062 1 94.12 50 PRO B O 1
ATOM 1577 N N . HIS B 1 51 ? 11.203 6.016 7.723 1 95 51 HIS B N 1
ATOM 1578 C CA . HIS B 1 51 ? 12.32 6.281 8.625 1 95 51 HIS B CA 1
ATOM 1579 C C . HIS B 1 51 ? 13.289 7.293 8.016 1 95 51 HIS B C 1
ATOM 1581 O O . HIS B 1 51 ? 14.398 7.477 8.516 1 95 51 HIS B O 1
ATOM 1587 N N . THR B 1 52 ? 12.828 7.953 6.883 1 95.31 52 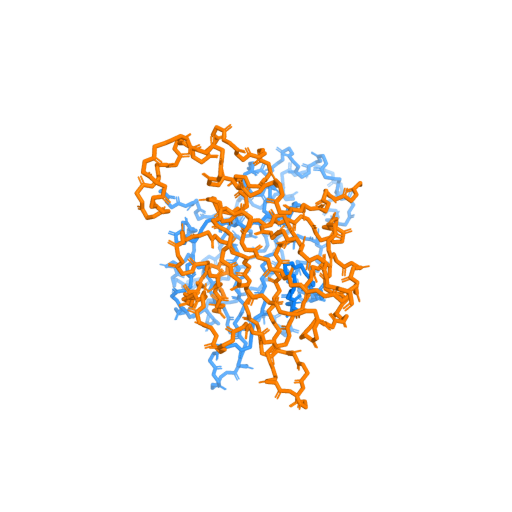THR B N 1
ATOM 1588 C CA . THR B 1 52 ? 13.703 8.922 6.242 1 95.31 52 THR B CA 1
ATOM 1589 C C . THR B 1 52 ? 13.211 10.344 6.496 1 95.31 52 THR B C 1
ATOM 1591 O O . THR B 1 52 ? 13.945 11.312 6.262 1 95.31 52 THR B O 1
ATOM 1594 N N . GLY B 1 53 ? 12.062 10.484 6.949 1 96.44 53 GLY B N 1
ATOM 1595 C CA . GLY B 1 53 ? 11.461 11.797 7.125 1 96.44 53 GLY B CA 1
ATOM 1596 C C . GLY B 1 53 ? 12.086 12.594 8.25 1 96.44 53 GLY B C 1
ATOM 1597 O O . GLY B 1 53 ? 12.398 12.047 9.312 1 96.44 53 GLY B O 1
ATOM 1598 N N . GLY B 1 54 ? 12.188 13.836 8 1 96.69 54 GLY B N 1
ATOM 1599 C CA . GLY B 1 54 ? 12.805 14.719 8.977 1 96.69 54 GLY B CA 1
ATOM 1600 C C . GLY B 1 54 ? 12.023 14.805 10.281 1 96.69 54 GLY B C 1
ATOM 1601 O O . GLY B 1 54 ? 12.602 15.07 11.336 1 96.69 54 GLY B O 1
ATOM 1602 N N . PHE B 1 55 ? 10.742 14.555 10.234 1 98.19 55 PHE B N 1
ATOM 1603 C CA . PHE B 1 55 ? 9.93 14.758 11.43 1 98.19 55 PHE B CA 1
ATOM 1604 C C . PHE B 1 55 ? 9.578 13.422 12.078 1 98.19 55 PHE B C 1
ATOM 1606 O O . PHE B 1 55 ? 8.805 13.375 13.031 1 98.19 55 PHE B O 1
ATOM 1613 N N . ASP B 1 56 ? 10.141 12.344 11.578 1 96.12 56 ASP B N 1
ATOM 1614 C CA . ASP B 1 56 ? 9.852 11.031 12.148 1 96.12 56 ASP B CA 1
ATOM 1615 C C . ASP B 1 56 ? 10.219 10.984 13.633 1 96.12 56 ASP B C 1
ATOM 1617 O O . ASP B 1 56 ? 9.391 10.641 14.477 1 96.12 56 ASP B O 1
ATOM 1621 N N . ASP B 1 57 ? 11.375 11.445 13.992 1 94.94 57 ASP B N 1
ATOM 1622 C CA . ASP B 1 57 ? 11.852 11.445 15.375 1 94.94 57 ASP B CA 1
ATOM 1623 C C . ASP B 1 57 ? 11.992 12.875 15.906 1 94.94 57 ASP B C 1
ATOM 1625 O O . ASP B 1 57 ? 12.977 13.203 16.562 1 94.94 57 ASP B O 1
ATOM 1629 N N . HIS B 1 58 ? 11.133 13.703 15.625 1 97.31 58 HIS B N 1
ATOM 1630 C CA . HIS B 1 58 ? 11.102 15.102 16.031 1 97.31 58 HIS B CA 1
ATOM 1631 C C . HIS B 1 58 ? 9.938 15.375 16.984 1 97.31 58 HIS B C 1
ATOM 1633 O O . HIS B 1 58 ? 8.773 15.297 16.578 1 97.31 58 HIS B O 1
ATOM 1639 N N . PHE B 1 59 ? 10.273 15.773 18.297 1 97.44 59 PHE B N 1
ATOM 1640 C CA . PHE B 1 59 ? 9.211 15.922 19.281 1 97.44 59 PHE B CA 1
ATOM 1641 C C . PHE B 1 59 ? 9.305 17.266 20 1 97.44 59 PHE B C 1
ATOM 1643 O O . PHE B 1 59 ? 8.922 17.391 21.156 1 97.44 59 PHE B O 1
ATOM 1650 N N . GLU B 1 60 ? 9.82 18.234 19.328 1 97.44 60 GLU B N 1
ATOM 1651 C CA . GLU B 1 60 ? 9.844 19.594 19.859 1 97.44 60 GLU B CA 1
ATOM 1652 C C . GLU B 1 60 ? 8.438 20.172 19.953 1 97.44 60 GLU B C 1
ATOM 1654 O O . GLU B 1 60 ? 7.555 19.797 19.172 1 97.44 60 GLU B O 1
ATOM 1659 N N . LYS B 1 61 ? 8.297 21.125 20.875 1 98.12 61 LYS B N 1
ATOM 1660 C CA . LYS B 1 61 ? 7.008 21.797 21.031 1 98.12 61 LYS B CA 1
ATOM 1661 C C . LYS B 1 61 ? 6.746 22.766 19.891 1 98.12 61 LYS B C 1
ATOM 1663 O O . LYS B 1 61 ? 7.605 23.578 19.547 1 98.12 61 LYS B O 1
ATOM 1668 N N . GLY B 1 62 ? 5.598 22.625 19.25 1 98.44 62 GLY B N 1
ATOM 1669 C CA . GLY B 1 62 ? 5.23 23.516 18.156 1 98.44 62 GLY B CA 1
ATOM 1670 C C . GLY B 1 62 ? 4.055 23 17.344 1 98.44 62 GLY B C 1
ATOM 1671 O O . GLY B 1 62 ? 3.205 22.281 17.859 1 98.44 62 GLY B O 1
ATOM 1672 N N . ARG B 1 63 ? 3.957 23.547 16.109 1 98.38 63 ARG B N 1
ATOM 1673 C CA . ARG B 1 63 ? 2.861 23.203 15.211 1 98.38 63 ARG B CA 1
ATOM 1674 C C . ARG B 1 63 ? 3.391 22.719 13.859 1 98.38 63 ARG B C 1
ATOM 1676 O O . ARG B 1 63 ? 4.426 23.203 13.391 1 98.38 63 ARG B O 1
ATOM 1683 N N . TYR B 1 64 ? 2.68 21.812 13.297 1 98.88 64 TYR B N 1
ATOM 1684 C CA . TYR B 1 64 ? 2.938 21.359 11.93 1 98.88 64 TYR B CA 1
ATOM 1685 C C . TYR B 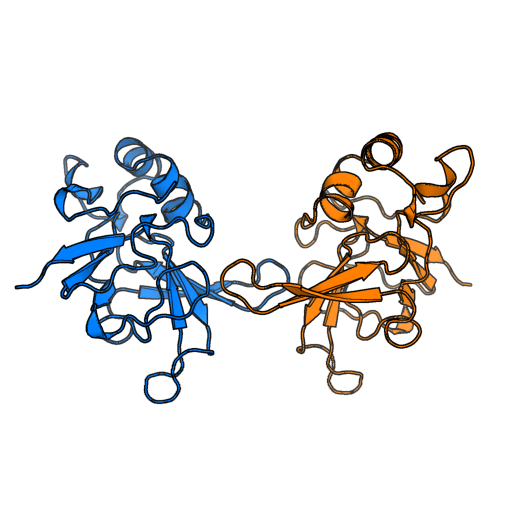1 64 ? 1.92 21.938 10.961 1 98.88 64 TYR B C 1
ATOM 1687 O O . TYR B 1 64 ? 0.712 21.859 11.195 1 98.88 64 TYR B O 1
ATOM 1695 N N . VAL B 1 65 ? 2.445 22.531 9.898 1 98.88 65 VAL B N 1
ATOM 1696 C CA . VAL B 1 65 ? 1.573 23.156 8.914 1 98.88 65 VAL B CA 1
ATOM 1697 C C . VAL B 1 65 ? 1.796 22.516 7.543 1 98.88 65 VAL B C 1
ATOM 1699 O O . VAL B 1 65 ? 2.811 21.859 7.316 1 98.88 65 VAL B O 1
ATOM 1702 N N . CYS B 1 66 ? 0.822 22.641 6.664 1 98.81 66 CYS B N 1
ATOM 1703 C CA . CYS B 1 66 ? 0.956 22.156 5.293 1 98.81 66 CYS B CA 1
ATOM 1704 C C . CYS B 1 66 ? 2.107 22.859 4.582 1 98.81 66 CYS B C 1
ATOM 1706 O O . CYS B 1 66 ? 2.137 24.094 4.504 1 98.81 66 CYS B O 1
ATOM 1708 N N . LEU B 1 67 ? 2.977 22.109 4.012 1 98.75 67 LEU B N 1
ATOM 1709 C CA . LEU B 1 67 ? 4.145 22.703 3.367 1 98.75 67 LEU B CA 1
ATOM 1710 C C . LEU B 1 67 ? 3.736 23.469 2.113 1 98.75 67 LEU B C 1
ATOM 1712 O O . LEU B 1 67 ? 4.418 24.422 1.713 1 98.75 67 LEU B O 1
ATOM 1716 N N . CYS B 1 68 ? 2.613 23.094 1.575 1 98.44 68 CYS B N 1
ATOM 1717 C CA . CYS B 1 68 ? 2.178 23.75 0.346 1 98.44 68 CYS B CA 1
ATOM 1718 C C . CYS B 1 68 ? 1.544 25.109 0.644 1 98.44 68 CYS B C 1
ATOM 1720 O O . CYS B 1 68 ? 1.925 26.109 0.055 1 98.44 68 CYS B O 1
ATOM 1722 N N . CYS B 1 69 ? 0.648 25.156 1.65 1 98.19 69 CYS B N 1
ATOM 1723 C CA . CYS B 1 69 ? -0.161 26.375 1.734 1 98.19 69 CYS B CA 1
ATOM 1724 C C . CYS B 1 69 ? -0.087 26.984 3.129 1 98.19 69 CYS B C 1
ATOM 1726 O O . CYS B 1 69 ? -0.603 28.078 3.361 1 98.19 69 CYS B O 1
ATOM 1728 N N . GLY B 1 70 ? 0.429 26.281 4.055 1 98.06 70 GLY B N 1
ATOM 1729 C CA . GLY B 1 70 ? 0.657 26.875 5.363 1 98.06 70 GLY B CA 1
ATOM 1730 C C . GLY B 1 70 ? -0.477 26.625 6.336 1 98.06 70 GLY B C 1
ATOM 1731 O O . GLY B 1 70 ? -0.398 27.016 7.504 1 98.06 70 GLY B O 1
ATOM 1732 N N . SER B 1 71 ? -1.474 25.875 5.996 1 98.44 71 SER B N 1
ATOM 1733 C CA . SER B 1 71 ? -2.584 25.578 6.895 1 98.44 71 SER B CA 1
ATOM 1734 C C . SER B 1 71 ? -2.123 24.75 8.086 1 98.44 71 SER B C 1
ATOM 1736 O O . SER B 1 71 ? -1.327 23.812 7.93 1 98.44 71 SER B O 1
ATOM 1738 N N . GLU B 1 72 ? -2.701 25.031 9.258 1 98.69 72 GLU B N 1
ATOM 1739 C CA . GLU B 1 72 ? -2.371 24.25 10.445 1 98.69 72 GLU B CA 1
ATOM 1740 C C . GLU B 1 72 ? -2.947 22.844 10.367 1 98.69 72 GLU B C 1
ATOM 1742 O O . GLU B 1 72 ? -4.137 22.672 10.086 1 98.69 72 GLU B O 1
ATOM 1747 N N . LEU B 1 73 ? -2.074 21.875 10.633 1 98.88 73 LEU B N 1
ATOM 1748 C CA . LEU B 1 73 ? -2.518 20.5 10.492 1 98.88 73 LEU B CA 1
ATOM 1749 C C . LEU B 1 73 ? -2.508 19.781 11.836 1 98.88 73 LEU B C 1
ATOM 1751 O O . LEU B 1 73 ? -3.512 19.188 12.234 1 98.88 73 LEU B O 1
ATOM 1755 N N . PHE B 1 74 ? -1.348 19.875 12.516 1 98.81 74 PHE B N 1
ATOM 1756 C CA . PHE B 1 74 ? -1.176 19.125 13.758 1 98.81 74 PHE B CA 1
ATOM 1757 C C . PHE B 1 74 ? -0.445 19.969 14.797 1 98.81 74 PHE B C 1
ATOM 1759 O O . PHE B 1 74 ? 0.321 20.859 14.453 1 98.81 74 PHE B O 1
ATOM 1766 N N . ASN B 1 75 ? -0.73 19.641 16.016 1 98.56 75 ASN B N 1
ATOM 1767 C CA . ASN B 1 75 ? 0.035 20.156 17.156 1 98.56 75 ASN B CA 1
ATOM 1768 C C . ASN B 1 75 ? 1.005 19.094 17.688 1 98.56 75 ASN B C 1
ATOM 1770 O O . ASN B 1 75 ? 0.683 17.906 17.719 1 98.56 75 ASN B O 1
ATOM 1774 N N . SER B 1 76 ? 2.184 19.562 18.203 1 98.38 76 SER B N 1
ATOM 1775 C CA . SER B 1 76 ? 3.189 18.641 18.734 1 98.38 76 SER B CA 1
ATOM 1776 C C . SER B 1 76 ? 2.635 17.812 19.891 1 98.38 76 SER B C 1
ATOM 1778 O O . SER B 1 76 ? 3.076 16.672 20.109 1 98.38 76 SER B O 1
ATOM 1780 N N . ASP B 1 77 ? 1.642 18.266 20.547 1 97.69 77 ASP B N 1
ATOM 1781 C CA . ASP B 1 77 ? 1.043 17.547 21.672 1 97.69 77 ASP B CA 1
ATOM 1782 C C . ASP B 1 77 ? 0.338 16.281 21.188 1 97.69 77 ASP B C 1
ATOM 1784 O O . ASP B 1 77 ? 0.114 15.352 21.984 1 97.69 77 ASP B O 1
ATOM 1788 N N . ALA B 1 78 ? -0.03 16.266 19.953 1 98.38 78 ALA B N 1
ATOM 1789 C CA . ALA B 1 78 ? -0.754 15.125 19.406 1 98.38 78 ALA B CA 1
ATOM 1790 C C . ALA B 1 78 ? 0.211 14.078 18.844 1 98.38 78 ALA B C 1
ATOM 1792 O O . ALA B 1 78 ? -0.198 12.969 18.5 1 98.38 78 ALA B O 1
ATOM 1793 N N . LYS B 1 79 ? 1.497 14.43 18.734 1 98.62 79 LYS B N 1
ATOM 1794 C CA . LYS B 1 79 ? 2.469 13.523 18.125 1 98.62 79 LYS B CA 1
ATOM 1795 C C . LYS B 1 79 ? 2.887 12.438 19.109 1 98.62 79 LYS B C 1
ATOM 1797 O O . LYS B 1 79 ? 3.057 12.703 20.297 1 98.62 79 LYS B O 1
ATOM 1802 N N . PHE B 1 80 ? 3.025 11.266 18.672 1 98.06 80 PHE B N 1
ATOM 1803 C CA . PHE B 1 80 ? 3.51 10.156 19.484 1 98.06 80 PHE B CA 1
ATOM 1804 C C . PHE B 1 80 ? 4.379 9.219 18.641 1 98.06 80 PHE B C 1
ATOM 1806 O O . PHE B 1 80 ? 4.379 9.297 17.422 1 98.06 80 PHE B O 1
ATOM 1813 N N . TRP B 1 81 ? 5.164 8.445 19.328 1 96.38 81 TRP B N 1
ATOM 1814 C CA . TRP B 1 81 ? 6.027 7.492 18.641 1 96.38 81 TRP B CA 1
ATOM 1815 C C . TRP B 1 81 ? 5.262 6.223 18.281 1 96.38 81 TRP B C 1
ATOM 1817 O O . TRP B 1 81 ? 4.906 5.438 19.172 1 96.38 81 TRP B O 1
ATOM 1827 N N . ALA B 1 82 ? 5.035 6.051 17.016 1 94.25 82 ALA B N 1
ATOM 1828 C CA . ALA B 1 82 ? 4.316 4.863 16.562 1 94.25 82 ALA B CA 1
ATOM 1829 C C . ALA B 1 82 ? 5.285 3.793 16.062 1 94.25 82 ALA B C 1
ATOM 1831 O O . ALA B 1 82 ? 4.91 2.625 15.93 1 94.25 82 ALA B O 1
ATOM 1832 N N . GLY B 1 83 ? 6.508 4.199 15.727 1 92.44 83 GLY B N 1
ATOM 1833 C CA . GLY B 1 83 ? 7.512 3.26 15.25 1 92.44 83 GLY B CA 1
ATOM 1834 C C . GLY B 1 83 ? 7.246 2.775 13.836 1 92.44 83 GLY B C 1
ATOM 1835 O O . GLY B 1 83 ? 7.844 1.797 13.391 1 92.44 83 GLY B O 1
ATOM 1836 N N . CYS B 1 84 ? 6.395 3.461 13.094 1 92.31 84 CYS B N 1
ATOM 1837 C CA . CYS B 1 84 ? 5.973 2.998 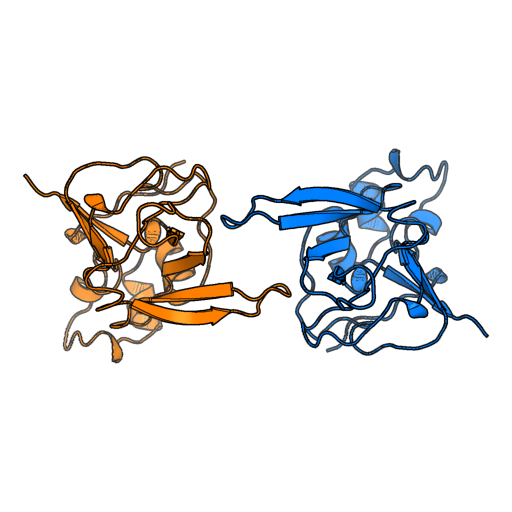11.773 1 92.31 84 CYS B CA 1
ATOM 1838 C C . CYS B 1 84 ? 6.84 3.607 10.68 1 92.31 84 CYS B C 1
ATOM 1840 O O . CYS B 1 84 ? 6.695 3.262 9.5 1 92.31 84 CYS B O 1
ATOM 1842 N N . GLY B 1 85 ? 7.691 4.551 11.055 1 94.69 85 GLY B N 1
ATOM 1843 C CA . GLY B 1 85 ? 8.625 5.082 10.078 1 94.69 85 GLY B CA 1
ATOM 1844 C C . GLY B 1 85 ? 8.227 6.449 9.555 1 94.69 85 GLY B C 1
ATOM 1845 O O . GLY B 1 85 ? 8.992 7.09 8.828 1 94.69 85 GLY B O 1
ATOM 1846 N N . TRP B 1 86 ? 7.031 6.883 9.938 1 97.44 86 TRP B N 1
ATOM 1847 C CA . TRP B 1 86 ? 6.527 8.211 9.609 1 97.44 86 TRP B CA 1
ATOM 1848 C C . TRP B 1 86 ? 6 8.914 10.859 1 97.44 86 TRP B C 1
ATOM 1850 O O . TRP B 1 86 ? 5.668 8.266 11.852 1 97.44 86 TRP B O 1
ATOM 1860 N N . PRO B 1 87 ? 5.992 10.297 10.82 1 98.12 87 PRO B N 1
ATOM 1861 C CA . PRO B 1 87 ? 5.348 10.953 11.953 1 98.12 87 PRO B CA 1
ATOM 1862 C C . PRO B 1 87 ? 3.896 10.523 12.148 1 98.12 87 PRO B C 1
ATOM 1864 O O . PRO B 1 87 ? 3.166 10.352 11.164 1 98.12 87 PRO B O 1
ATOM 1867 N N . ALA B 1 88 ? 3.584 10.367 13.422 1 98.5 88 ALA B N 1
ATOM 1868 C CA . ALA B 1 88 ? 2.242 9.914 13.781 1 98.5 88 ALA B CA 1
ATOM 1869 C C . ALA B 1 88 ? 1.585 10.875 14.766 1 98.5 88 ALA B C 1
ATOM 1871 O O . ALA B 1 88 ? 2.236 11.375 15.688 1 98.5 88 ALA B O 1
ATOM 1872 N N . PHE B 1 89 ? 0.371 11.18 14.484 1 98.81 89 PHE B N 1
ATOM 1873 C CA . PHE B 1 89 ? -0.401 12.07 15.344 1 98.81 89 PHE B CA 1
ATOM 1874 C C . PHE B 1 89 ? -1.716 11.422 15.75 1 98.81 89 PHE B C 1
ATOM 1876 O O . PHE B 1 89 ? -2.359 10.742 14.945 1 98.81 89 PHE B O 1
ATOM 1883 N N . SER B 1 90 ? -2.143 11.656 16.953 1 98.75 90 SER B N 1
ATOM 1884 C CA . SER B 1 90 ? -3.361 11.047 17.469 1 98.75 90 SER B CA 1
ATOM 1885 C C . SER B 1 90 ? -4.598 11.844 17.062 1 98.75 90 SER B C 1
ATOM 1887 O O . SER B 1 90 ? -5.723 11.352 17.188 1 98.75 90 SER B O 1
ATOM 1889 N N . GLU B 1 91 ? -4.398 13.031 16.641 1 98.56 91 GLU B N 1
ATOM 1890 C CA . GLU B 1 91 ? -5.488 13.891 16.172 1 98.56 91 GLU B CA 1
ATOM 1891 C C . GLU B 1 91 ? -4.961 15.07 15.375 1 98.56 91 GLU B C 1
ATOM 1893 O O . GLU B 1 91 ? -3.799 15.461 15.523 1 98.56 91 GLU B O 1
ATOM 1898 N N . SER B 1 92 ? -5.82 15.57 14.523 1 98.75 92 SER B N 1
ATOM 1899 C CA . SER B 1 92 ? -5.504 16.781 13.789 1 98.75 92 SER B CA 1
ATOM 1900 C C . SER B 1 92 ? -6.082 18.016 14.484 1 98.75 92 SER B C 1
ATOM 1902 O O . SER B 1 92 ? -6.926 17.891 15.375 1 98.75 92 SER B O 1
ATOM 1904 N N . VAL B 1 93 ? -5.602 19.156 14.133 1 98.38 93 VAL B N 1
ATOM 1905 C CA . VAL B 1 93 ? -6.082 20.406 14.711 1 98.38 93 VAL B CA 1
ATOM 1906 C C . VAL B 1 93 ? -7.57 20.578 14.414 1 98.38 93 VAL B C 1
ATOM 1908 O O . VAL B 1 93 ? -8 20.391 13.273 1 98.38 93 VAL B O 1
ATOM 1911 N N . GLY B 1 94 ? -8.328 20.844 15.469 1 97.69 94 GLY B N 1
ATOM 1912 C CA . GLY B 1 94 ? -9.727 21.203 15.305 1 97.69 94 GLY B CA 1
ATOM 1913 C C . GLY B 1 94 ? -10.57 20.062 14.75 1 97.69 94 GLY B C 1
ATOM 1914 O O . GLY B 1 94 ? -11.539 20.297 14.023 1 97.69 94 GLY B O 1
ATOM 1915 N N . LYS B 1 95 ? -10.188 18.844 15.055 1 96.56 95 LYS B N 1
ATOM 1916 C CA . LYS B 1 95 ? -10.961 17.719 14.555 1 96.56 95 LYS B CA 1
ATOM 1917 C C . LYS B 1 95 ? -11.172 17.812 13.039 1 96.56 95 LYS B C 1
ATOM 1919 O O . LYS B 1 95 ? -12.305 17.844 12.57 1 96.56 95 LYS B O 1
ATOM 1924 N N . ASP B 1 96 ? -10.078 17.891 12.352 1 98.5 96 ASP B N 1
ATOM 1925 C CA . ASP B 1 96 ? -10.023 17.922 10.891 1 98.5 96 ASP B CA 1
ATOM 1926 C C . ASP B 1 96 ? -10.523 19.25 10.344 1 98.5 96 ASP B C 1
ATOM 1928 O O . ASP B 1 96 ? -11.203 19.297 9.32 1 98.5 96 ASP B O 1
ATOM 1932 N N . ALA B 1 97 ? -10.188 20.328 11.055 1 98.62 97 ALA B N 1
ATOM 1933 C CA . ALA B 1 97 ? -10.562 21.672 10.594 1 98.62 97 ALA B CA 1
ATOM 1934 C C . ALA B 1 97 ? -9.938 21.969 9.234 1 98.62 97 ALA B C 1
ATOM 1936 O O . ALA B 1 97 ? -10.547 22.641 8.398 1 98.62 97 ALA B O 1
ATOM 1937 N N . ASN B 1 98 ? -8.742 21.438 9 1 98.69 98 ASN B N 1
ATOM 1938 C CA . ASN B 1 98 ? -8.008 21.75 7.777 1 98.69 98 ASN B CA 1
ATOM 1939 C C . ASN B 1 98 ? -7.613 20.484 7.016 1 98.69 98 ASN B C 1
ATOM 1941 O O . ASN B 1 98 ? -6.695 20.516 6.195 1 98.69 98 ASN B O 1
ATOM 1945 N N . ILE B 1 99 ? -8.289 19.375 7.328 1 98.81 99 ILE B N 1
ATOM 1946 C CA . ILE B 1 99 ? -8.008 18.094 6.691 1 98.81 99 ILE B CA 1
ATOM 1947 C C . ILE B 1 99 ? -9.297 17.5 6.137 1 98.81 99 ILE B C 1
ATOM 1949 O O . ILE B 1 99 ? -10.352 17.594 6.77 1 98.81 99 ILE B O 1
ATOM 1953 N N . ILE B 1 100 ? -9.203 16.969 4.922 1 98.62 100 ILE B N 1
ATOM 1954 C CA . ILE B 1 100 ? -10.305 16.172 4.391 1 98.62 100 ILE B CA 1
ATOM 1955 C C . ILE B 1 100 ? -9.898 14.703 4.336 1 98.62 100 ILE B C 1
ATOM 1957 O O . ILE B 1 100 ? -8.734 14.383 4.09 1 98.62 100 ILE B O 1
ATOM 1961 N N . ARG B 1 101 ? -10.852 13.852 4.641 1 98.56 101 ARG B N 1
ATOM 1962 C CA . ARG B 1 101 ? -10.688 12.406 4.57 1 98.56 101 ARG B CA 1
ATOM 1963 C C . ARG B 1 101 ? -11.297 11.852 3.281 1 98.56 101 ARG B C 1
ATOM 1965 O O . ARG B 1 101 ? -12.422 12.195 2.922 1 98.56 101 ARG B O 1
ATOM 1972 N N . ILE B 1 102 ? -10.531 11.086 2.605 1 98 102 ILE B N 1
ATOM 1973 C CA . ILE B 1 102 ? -10.961 10.492 1.343 1 98 102 ILE B CA 1
ATOM 1974 C C . ILE B 1 102 ? -10.781 8.977 1.395 1 98 102 ILE B C 1
ATOM 1976 O O . ILE B 1 102 ? -9.742 8.484 1.842 1 98 102 ILE B O 1
ATOM 1980 N N . GLN B 1 103 ? -11.828 8.273 0.935 1 96.06 103 GLN B N 1
ATOM 1981 C CA . GLN B 1 103 ? -11.695 6.82 0.85 1 96.06 103 GLN B CA 1
ATOM 1982 C C . GLN B 1 103 ? -10.625 6.43 -0.171 1 96.06 103 GLN B C 1
ATOM 1984 O O . GLN B 1 103 ? -10.609 6.953 -1.285 1 96.06 103 GLN B O 1
ATOM 1989 N N . ASP B 1 104 ? -9.688 5.625 0.306 1 94.56 104 ASP B N 1
ATOM 1990 C CA . ASP B 1 104 ? -8.641 5.074 -0.542 1 94.56 104 ASP B CA 1
ATOM 1991 C C . ASP B 1 104 ? -8.773 3.557 -0.669 1 94.56 104 ASP B C 1
ATOM 1993 O O . ASP B 1 104 ? -8.5 2.822 0.282 1 94.56 104 ASP B O 1
ATOM 1997 N N . ARG B 1 105 ? -9.141 3.068 -1.847 1 88.62 105 ARG B N 1
ATOM 1998 C CA . ARG B 1 105 ? -9.367 1.644 -2.061 1 88.62 105 ARG B CA 1
ATOM 1999 C C . ARG B 1 105 ? -8.227 1.021 -2.861 1 88.62 105 ARG B C 1
ATOM 2001 O O . ARG B 1 105 ? -8.398 -0.038 -3.469 1 88.62 105 ARG B O 1
ATOM 2008 N N . SER B 1 106 ? -7.094 1.795 -2.795 1 87.5 106 SER B N 1
ATOM 2009 C CA . SER B 1 106 ? -5.957 1.295 -3.559 1 87.5 106 SER B CA 1
ATOM 2010 C C . SER B 1 106 ? -5.355 0.054 -2.908 1 87.5 106 SER B C 1
ATOM 2012 O O . SER B 1 106 ? -5.535 -0.173 -1.71 1 87.5 106 SER B O 1
ATOM 2014 N N . HIS B 1 107 ? -4.738 -0.808 -3.691 1 85.81 107 HIS B N 1
ATOM 2015 C CA . HIS B 1 107 ? -3.973 -1.969 -3.25 1 85.81 107 HIS B CA 1
ATOM 2016 C C . HIS B 1 107 ? -4.871 -2.992 -2.562 1 85.81 107 HIS B C 1
ATOM 2018 O O . HIS B 1 107 ? -4.449 -3.656 -1.614 1 85.81 107 HIS B O 1
ATOM 2024 N N . GLY B 1 108 ? -6.195 -2.967 -3.053 1 85.88 108 GLY B N 1
ATOM 2025 C CA . GLY B 1 108 ? -7.121 -3.953 -2.518 1 85.88 108 GLY B CA 1
ATOM 2026 C C . GLY B 1 108 ? -7.484 -3.705 -1.065 1 85.88 108 GLY B C 1
ATOM 2027 O O . GLY B 1 108 ? -7.949 -4.609 -0.372 1 85.88 108 GLY B O 1
ATOM 2028 N N . MET B 1 109 ? -7.207 -2.518 -0.651 1 89.06 109 MET B N 1
ATOM 2029 C CA . MET B 1 109 ? -7.461 -2.148 0.739 1 89.06 109 MET B CA 1
ATOM 2030 C C . MET B 1 109 ? -8.492 -1.026 0.826 1 89.06 109 MET B C 1
ATOM 2032 O O . MET B 1 109 ? -8.781 -0.367 -0.174 1 89.06 109 MET B O 1
ATOM 2036 N N . ASN B 1 110 ? -9.102 -1.03 1.959 1 89.19 110 ASN B N 1
ATOM 2037 C CA . ASN B 1 110 ? -9.914 0.128 2.316 1 89.19 110 ASN B CA 1
ATOM 2038 C C . ASN B 1 110 ? -9.219 1.004 3.354 1 89.19 110 ASN B C 1
ATOM 2040 O O . ASN B 1 110 ? -9.156 0.651 4.531 1 89.19 110 ASN B O 1
ATOM 2044 N N . ARG B 1 111 ? -8.672 2.09 2.838 1 93.75 111 ARG B N 1
ATOM 2045 C CA . ARG B 1 111 ? -7.965 3.012 3.721 1 93.75 111 ARG B CA 1
ATOM 2046 C C . ARG B 1 111 ? -8.547 4.418 3.619 1 93.75 111 ARG B C 1
ATOM 2048 O O . ARG B 1 111 ? -9.438 4.668 2.811 1 93.75 111 ARG B O 1
ATOM 2055 N N . THR B 1 112 ? -8.117 5.238 4.562 1 97.31 112 THR B N 1
ATOM 2056 C CA . THR B 1 112 ? -8.555 6.633 4.539 1 97.31 112 THR B CA 1
ATOM 2057 C C . THR B 1 112 ? -7.371 7.566 4.301 1 97.31 112 THR B C 1
ATOM 2059 O O . THR B 1 112 ? -6.492 7.699 5.156 1 97.31 112 THR B O 1
ATOM 2062 N N . GLU B 1 113 ? -7.348 8.18 3.125 1 98.19 113 GLU B N 1
ATOM 2063 C CA . GLU B 1 113 ? -6.375 9.219 2.807 1 98.19 113 GLU B CA 1
ATOM 2064 C C . GLU B 1 113 ? -6.758 10.547 3.455 1 98.19 113 GLU B C 1
ATOM 2066 O O . GLU B 1 113 ? -7.938 10.906 3.506 1 98.19 113 GLU B O 1
ATOM 2071 N N . VAL B 1 114 ? -5.738 11.242 3.928 1 98.81 114 VAL B N 1
ATOM 2072 C CA . VAL B 1 114 ? -6.008 12.594 4.418 1 98.81 114 VAL B CA 1
ATOM 2073 C C . VAL B 1 114 ? -5.266 13.609 3.559 1 98.81 114 VAL B C 1
ATOM 2075 O O . VAL B 1 114 ? -4.109 13.391 3.18 1 98.81 114 VAL B O 1
ATOM 2078 N N . ARG B 1 115 ? -5.969 14.695 3.232 1 98.88 115 ARG B N 1
ATOM 2079 C CA . ARG B 1 115 ? -5.438 15.789 2.43 1 98.88 115 ARG B CA 1
ATOM 2080 C C . ARG B 1 115 ? -5.684 17.141 3.109 1 98.88 115 ARG B C 1
ATOM 2082 O O . ARG B 1 115 ? -6.602 17.266 3.92 1 98.88 115 ARG B O 1
ATOM 2089 N N . CYS B 1 116 ? -4.84 18.047 2.756 1 98.81 116 CYS B N 1
ATOM 2090 C CA . CYS B 1 116 ? -5.082 19.422 3.178 1 98.81 116 CYS B CA 1
ATOM 2091 C C . CYS B 1 116 ? -6.367 19.969 2.557 1 98.81 116 CYS B C 1
ATOM 2093 O O . CYS B 1 116 ? -6.52 19.953 1.334 1 98.81 116 CYS B O 1
ATOM 2095 N N . LYS B 1 117 ? -7.203 20.453 3.354 1 98.25 117 LYS B N 1
ATOM 2096 C CA . LYS B 1 117 ? -8.5 20.953 2.922 1 98.25 117 LYS B CA 1
ATOM 2097 C C . LYS B 1 117 ? -8.344 22.188 2.035 1 98.25 117 LYS B C 1
ATOM 2099 O O . LYS B 1 117 ? -9.125 22.391 1.099 1 98.25 117 LYS B O 1
ATOM 2104 N N . THR B 1 118 ? -7.324 22.859 2.291 1 98.06 118 THR B N 1
ATOM 2105 C CA . THR B 1 118 ? -7.152 24.172 1.658 1 98.06 118 THR B CA 1
ATOM 2106 C C . THR B 1 118 ? -6.531 24.016 0.271 1 98.06 118 THR B C 1
ATOM 2108 O O . THR B 1 118 ? -7.012 24.609 -0.697 1 98.06 118 THR B O 1
ATOM 2111 N N . CYS B 1 119 ? -5.574 23.188 0.105 1 98.06 119 CYS B N 1
ATOM 2112 C CA . CYS B 1 119 ? -4.867 23.172 -1.172 1 98.06 119 CYS B CA 1
ATOM 2113 C C . CYS B 1 119 ? -4.891 21.781 -1.791 1 98.06 119 CYS B C 1
ATOM 2115 O O . CYS B 1 119 ? -4.273 21.547 -2.83 1 98.06 119 CYS B O 1
ATOM 2117 N N . ASP B 1 120 ? -5.422 20.844 -1.12 1 98.25 120 ASP B N 1
ATOM 2118 C CA . ASP B 1 120 ? -5.656 19.5 -1.621 1 98.25 120 ASP B CA 1
ATOM 2119 C C . ASP B 1 120 ? -4.363 18.688 -1.648 1 98.25 120 ASP B C 1
ATOM 2121 O O . ASP B 1 120 ? -4.262 17.688 -2.361 1 98.25 120 ASP B O 1
ATOM 2125 N N . ALA B 1 121 ? -3.424 19.109 -0.896 1 98.75 121 ALA B N 1
ATOM 2126 C CA . ALA B 1 121 ? -2.176 18.359 -0.812 1 98.75 121 ALA B CA 1
ATOM 2127 C C . ALA B 1 121 ? -2.389 17.016 -0.112 1 98.75 121 ALA B C 1
ATOM 2129 O O . ALA B 1 121 ? -3.064 16.953 0.917 1 98.75 121 ALA B O 1
ATOM 2130 N N . HIS B 1 122 ? -1.818 15.977 -0.728 1 98.75 122 HIS B N 1
ATOM 2131 C CA . HIS B 1 122 ? -1.745 14.688 -0.039 1 98.75 122 HIS B CA 1
ATOM 2132 C C . HIS B 1 122 ? -0.86 14.781 1.199 1 98.75 122 HIS B C 1
ATOM 2134 O O . HIS B 1 122 ? 0.259 15.297 1.133 1 98.75 122 HIS B O 1
ATOM 2140 N N . LEU B 1 123 ? -1.347 14.289 2.32 1 98.88 123 LEU B N 1
ATOM 2141 C CA . LEU B 1 123 ? -0.576 14.328 3.559 1 98.88 123 LEU B CA 1
ATOM 2142 C C . LEU B 1 123 ? -0.15 12.922 3.975 1 98.88 123 LEU B C 1
ATOM 2144 O O . LEU B 1 123 ? 0.998 12.711 4.371 1 98.88 123 LEU B O 1
ATOM 2148 N N . GLY B 1 124 ? -1.001 12.031 3.883 1 98.44 124 GLY B N 1
ATOM 2149 C CA . GLY B 1 124 ? -0.821 10.664 4.34 1 98.44 124 GLY B CA 1
ATOM 2150 C C . GLY B 1 124 ? -2.131 9.922 4.52 1 98.44 124 GLY B C 1
ATOM 2151 O O . GLY B 1 124 ? -3.035 10.031 3.689 1 98.44 124 GLY B O 1
ATOM 2152 N N . HIS B 1 125 ? -2.137 9.102 5.539 1 98.38 125 HIS B N 1
ATOM 2153 C CA . HIS B 1 125 ? -3.322 8.297 5.828 1 98.38 125 HIS B CA 1
ATOM 2154 C C . HIS B 1 125 ? -3.617 8.266 7.324 1 98.38 125 HIS B C 1
ATOM 2156 O O . HIS B 1 125 ? -2.75 8.586 8.141 1 98.38 125 HIS B O 1
ATOM 2162 N N . VAL B 1 126 ? -4.848 7.965 7.613 1 98.31 126 VAL B N 1
ATOM 2163 C CA . VAL B 1 126 ? -5.246 7.801 9.008 1 98.31 126 VAL B CA 1
ATOM 2164 C C . VAL B 1 126 ? -5.73 6.371 9.242 1 98.31 126 VAL B C 1
ATOM 2166 O O . VAL B 1 126 ? -6.434 5.805 8.406 1 98.31 126 VAL B O 1
ATOM 2169 N N . PHE B 1 127 ? -5.293 5.789 10.289 1 95.81 127 PHE B N 1
ATOM 2170 C CA . PHE B 1 127 ? -5.625 4.426 10.688 1 95.81 127 PHE B CA 1
ATOM 2171 C C . PHE B 1 127 ? -6.297 4.414 12.055 1 95.81 127 PHE B C 1
ATOM 2173 O O . PHE B 1 127 ? -6.324 5.43 12.75 1 95.81 127 PHE B O 1
ATOM 2180 N N . ASN B 1 128 ? -6.816 3.254 12.422 1 95.38 128 ASN B N 1
ATOM 2181 C CA . ASN B 1 128 ? -7.559 3.152 13.672 1 95.38 128 ASN B CA 1
ATOM 2182 C C . ASN B 1 128 ? -6.758 2.406 14.734 1 95.38 128 ASN B C 1
ATOM 2184 O O . ASN B 1 128 ? -7.336 1.818 15.656 1 95.38 128 ASN B O 1
ATOM 2188 N N . ASP B 1 129 ? -5.469 2.547 14.656 1 94.75 129 ASP B N 1
ATOM 2189 C CA . ASP B 1 129 ? -4.609 1.826 15.594 1 94.75 129 ASP B CA 1
ATOM 2190 C C . ASP B 1 129 ? -3.791 2.793 16.438 1 94.75 129 ASP B C 1
ATOM 2192 O O . ASP B 1 129 ? -2.689 2.461 16.875 1 94.75 129 ASP B O 1
ATOM 2196 N N . GLY B 1 130 ? -4.277 3.932 16.609 1 96.25 130 GLY B N 1
ATOM 2197 C CA . GLY B 1 130 ? -3.633 4.906 17.469 1 96.25 130 GLY B CA 1
ATOM 2198 C C . GLY B 1 130 ? -3.949 4.707 18.938 1 96.25 130 GLY B C 1
ATOM 2199 O O . GLY B 1 130 ? -4.547 3.697 19.312 1 96.25 130 GLY B O 1
ATOM 2200 N N . PRO B 1 131 ? -3.463 5.602 19.75 1 96.94 131 PRO B N 1
ATOM 2201 C CA . PRO B 1 131 ? -3.67 5.477 21.203 1 96.94 131 PRO B CA 1
ATOM 2202 C C . PRO B 1 131 ? -5.145 5.48 21.594 1 96.94 131 PRO B C 1
ATOM 2204 O O . PRO B 1 131 ? -5.844 6.473 21.359 1 96.94 131 PRO B O 1
ATOM 2207 N N . LYS B 1 132 ? -5.574 4.496 22.297 1 96.06 132 LYS B N 1
ATOM 2208 C CA . LYS B 1 132 ? -6.98 4.32 22.656 1 96.06 132 LYS B CA 1
ATOM 2209 C C . LYS B 1 132 ? -7.434 5.375 23.656 1 96.06 132 LYS B C 1
ATOM 2211 O O . LYS B 1 132 ? -8.602 5.766 23.672 1 96.06 132 LYS B O 1
ATOM 2216 N N . GLU B 1 133 ? -6.473 5.809 24.484 1 96.44 133 GLU B N 1
ATOM 2217 C CA . GLU B 1 133 ? -6.789 6.781 25.516 1 96.44 133 GLU B CA 1
ATOM 2218 C C . GLU B 1 133 ? -7.039 8.164 24.922 1 96.44 133 GLU B C 1
ATOM 2220 O O . GLU B 1 133 ? -7.504 9.07 25.625 1 96.44 133 GLU B O 1
ATOM 2225 N N . LYS B 1 134 ? -6.73 8.266 23.672 1 96.38 134 LYS B N 1
ATOM 2226 C CA . LYS B 1 134 ? -7.047 9.477 22.922 1 96.38 134 LYS B CA 1
ATOM 2227 C C . LYS B 1 134 ? -8.148 9.227 21.906 1 96.38 134 LYS B C 1
ATOM 2229 O O . LYS B 1 134 ? -9.242 8.773 22.25 1 96.38 134 LYS B O 1
ATOM 2234 N N . THR B 1 135 ? -7.93 9.5 20.625 1 97.44 135 THR B N 1
ATOM 2235 C CA . THR B 1 135 ? -8.969 9.336 19.609 1 97.44 135 THR B CA 1
ATOM 2236 C C . THR B 1 135 ? -9 7.898 19.094 1 97.44 135 THR B C 1
ATOM 2238 O O . THR B 1 135 ? -9.961 7.484 18.453 1 97.44 135 THR B O 1
ATOM 2241 N N . GLY B 1 136 ? -7.953 7.168 19.406 1 98 136 GLY B N 1
ATOM 2242 C CA . GLY B 1 136 ? -7.812 5.848 18.812 1 98 136 GLY B CA 1
ATOM 2243 C C . GLY B 1 136 ? -7.324 5.883 17.375 1 98 136 GLY B C 1
ATOM 2244 O O . GLY B 1 136 ? -7.125 4.84 16.766 1 98 136 GLY B O 1
ATOM 2245 N N . GLU B 1 137 ? -7.031 7.035 16.859 1 98.12 137 GLU B N 1
ATOM 2246 C CA . GLU B 1 137 ? -6.598 7.199 15.477 1 98.12 137 GLU B CA 1
ATOM 2247 C C . GLU B 1 137 ? -5.102 7.477 15.391 1 98.12 137 GLU B C 1
ATOM 2249 O O . GLU B 1 137 ? -4.504 7.969 16.359 1 98.12 137 GLU B O 1
ATOM 2254 N N . ARG B 1 138 ? -4.512 7.059 14.367 1 98.38 138 ARG B N 1
ATOM 2255 C CA . ARG B 1 138 ? -3.125 7.371 14.031 1 98.38 138 ARG B CA 1
ATOM 2256 C C . ARG B 1 138 ? -3.029 8.031 12.656 1 98.38 138 ARG B C 1
ATOM 2258 O O . ARG B 1 138 ? -3.166 7.363 11.633 1 98.38 138 ARG B O 1
ATOM 2265 N N . TYR B 1 139 ? -2.898 9.32 12.672 1 98.69 139 TYR B N 1
ATOM 2266 C CA . TYR B 1 139 ? -2.525 10 11.438 1 98.69 139 TYR B CA 1
ATOM 2267 C C . TYR B 1 139 ? -1.068 9.734 11.086 1 98.69 139 TYR B C 1
ATOM 2269 O O . TYR B 1 139 ? -0.16 10.148 11.805 1 98.69 139 TYR B O 1
ATOM 2277 N N . CYS B 1 140 ? -0.816 9.07 10.07 1 98.31 140 CYS B N 1
ATOM 2278 C CA . CYS B 1 140 ? 0.517 8.766 9.57 1 98.31 140 CYS B CA 1
ATOM 2279 C C . CYS B 1 140 ? 0.874 9.672 8.391 1 98.31 140 CYS B C 1
ATOM 2281 O O . CYS B 1 140 ? 0.321 9.523 7.301 1 98.31 140 CYS B O 1
ATOM 2283 N N . ILE B 1 141 ? 1.763 10.555 8.648 1 98.69 141 ILE B N 1
ATOM 2284 C CA . ILE B 1 141 ? 1.902 11.695 7.754 1 98.69 141 ILE B CA 1
ATOM 2285 C C . ILE B 1 141 ? 3.314 11.734 7.176 1 98.69 141 ILE B C 1
ATOM 2287 O O . ILE B 1 141 ? 4.289 11.477 7.887 1 98.69 141 ILE B O 1
ATOM 2291 N N . ASN B 1 142 ? 3.4 12.031 5.887 1 98.56 142 ASN B N 1
ATOM 2292 C CA . ASN B 1 142 ? 4.707 12.242 5.273 1 98.56 142 ASN B CA 1
ATOM 2293 C C . ASN B 1 142 ? 5.379 13.5 5.805 1 98.56 142 ASN B C 1
ATOM 2295 O O . ASN B 1 142 ? 4.812 14.594 5.723 1 98.56 142 ASN B O 1
ATOM 2299 N N . SER B 1 143 ? 6.582 13.367 6.242 1 98.69 143 SER B N 1
ATOM 2300 C CA . SER B 1 143 ? 7.312 14.508 6.789 1 98.69 143 SER B CA 1
ATOM 2301 C C . SER B 1 143 ? 7.438 15.633 5.762 1 98.69 143 SER B C 1
ATOM 2303 O O . SER B 1 143 ? 7.277 16.812 6.102 1 98.69 143 SER B O 1
ATOM 2305 N N . VAL B 1 144 ? 7.629 15.32 4.512 1 98.56 144 VAL B N 1
ATOM 2306 C CA . VAL B 1 144 ? 7.973 16.281 3.475 1 98.56 144 VAL B CA 1
ATOM 2307 C C . VAL B 1 144 ? 6.75 17.125 3.131 1 98.56 144 VAL B C 1
ATOM 2309 O O . VAL B 1 144 ? 6.863 18.156 2.447 1 98.56 144 VAL B O 1
ATOM 2312 N N . CYS B 1 145 ? 5.617 16.719 3.676 1 98.81 145 CYS B N 1
ATOM 2313 C CA . CYS B 1 145 ? 4.398 17.469 3.371 1 98.81 145 CYS B CA 1
ATOM 2314 C C . CYS B 1 145 ? 4.117 18.516 4.441 1 98.81 145 CYS B C 1
ATOM 2316 O O . CYS B 1 145 ? 3.135 19.25 4.352 1 98.81 145 CYS B O 1
ATOM 2318 N N . MET B 1 146 ? 4.988 18.578 5.398 1 98.88 146 MET B N 1
ATOM 2319 C CA . MET B 1 146 ? 4.727 19.484 6.508 1 98.88 146 MET B CA 1
ATOM 2320 C C . MET B 1 146 ? 5.918 20.406 6.742 1 98.88 146 MET B C 1
ATOM 2322 O O . MET B 1 146 ? 7.051 20.078 6.391 1 98.88 146 MET B O 1
ATOM 2326 N N . ALA B 1 147 ? 5.605 21.578 7.262 1 98.81 147 ALA B N 1
ATOM 2327 C CA . ALA B 1 147 ? 6.578 22.469 7.895 1 98.81 147 ALA B CA 1
ATOM 2328 C C . ALA B 1 147 ? 6.309 22.609 9.391 1 98.81 147 ALA B C 1
ATOM 2330 O O . ALA B 1 147 ? 5.172 22.438 9.836 1 98.81 147 ALA B O 1
ATOM 2331 N N . PHE B 1 148 ? 7.398 22.812 10.133 1 98.75 148 PHE B N 1
ATOM 2332 C CA . PHE B 1 148 ? 7.293 22.922 11.586 1 98.75 148 PHE B CA 1
ATOM 2333 C C . PHE B 1 148 ? 7.508 24.344 12.047 1 98.75 148 PHE B C 1
ATOM 2335 O O . PHE B 1 148 ? 8.438 25.016 11.594 1 98.75 148 PHE B O 1
ATOM 2342 N N . GLU B 1 149 ? 6.609 24.828 12.812 1 98.44 149 GLU B N 1
ATOM 2343 C CA . GLU B 1 149 ? 6.719 26.094 13.508 1 98.44 149 GLU B CA 1
ATOM 2344 C C . GLU B 1 149 ? 6.953 25.891 15 1 98.44 149 GLU B C 1
ATOM 2346 O O . GLU B 1 149 ? 6.035 25.531 15.734 1 98.44 149 GLU B O 1
ATOM 2351 N N . LYS B 1 150 ? 8.156 26.25 15.43 1 97.25 150 LYS B N 1
ATOM 2352 C CA . LYS B 1 150 ? 8.531 26.062 16.828 1 97.25 150 LYS B CA 1
ATOM 2353 C C . LYS B 1 150 ? 7.797 27.031 17.734 1 97.25 150 LYS B C 1
ATOM 2355 O O . LYS B 1 150 ? 7.652 28.219 17.406 1 97.25 150 LYS B O 1
ATOM 2360 N N . LYS B 1 151 ? 7.301 26.438 18.812 1 92.38 151 LYS B N 1
ATOM 2361 C CA . LYS B 1 151 ? 6.754 27.297 19.875 1 92.38 151 LYS B CA 1
ATOM 2362 C C . LYS B 1 151 ? 7.68 27.328 21.078 1 92.38 151 LYS B C 1
ATOM 2364 O O . LYS B 1 151 ? 8.344 26.328 21.391 1 92.38 151 LYS B O 1
ATOM 2369 N N . ASP B 1 152 ? 7.887 28.547 21.797 1 75.06 152 ASP B N 1
ATOM 2370 C CA . ASP B 1 152 ? 8.68 28.734 23.016 1 75.06 152 ASP B CA 1
ATOM 2371 C C . ASP B 1 152 ? 7.945 28.188 24.234 1 75.06 152 ASP B C 1
ATOM 2373 O O . ASP B 1 152 ? 6.715 28.172 24.266 1 75.06 152 ASP B O 1
#